Protein AF-A0AAV9MZF4-F1 (afdb_monomer)

Solvent-accessible surface area (backbone atoms only — not comparable to full-atom values): 16719 Å² total; per-residue (Å²): 140,79,83,86,83,88,82,82,84,77,83,79,81,76,84,82,75,84,77,88,74,86,85,84,84,80,88,78,81,81,82,81,79,79,83,78,85,76,83,92,76,87,86,87,85,80,90,80,79,93,76,90,81,84,82,78,81,77,83,81,85,81,80,86,78,93,74,85,93,76,86,84,90,79,87,85,68,86,77,65,54,59,63,53,49,54,52,52,52,51,52,50,52,50,50,52,50,52,52,50,49,52,53,51,51,53,52,48,54,52,51,53,52,50,51,50,52,54,51,55,54,49,54,52,52,54,49,52,54,50,51,55,51,48,56,50,52,52,52,51,51,53,50,51,53,51,51,50,52,53,50,51,54,53,50,54,52,52,51,55,52,49,53,50,51,53,53,52,50,54,52,49,52,52,53,51,53,54,49,54,51,51,49,52,52,52,52,54,50,51,53,52,51,52,53,52,50,53,53,50,52,53,50,50,52,53,50,52,53,51,50,53,52,50,53,51,54,58,70,72,39,92,84,70,54,74,64,63,57,50,55,55,46,56,53,49,54,51,53,50,52,54,52,55,51,55,56,57,63,65,66,68,74,78,81,77,80,82,78,82,86,82,132

pLDDT: mean 76.18, std 23.87, range [33.38, 98.75]

Sequence (263 aa):
MSQQPVNERKAQQQDITFMSEAADCSPHPVPQHTSSSLSVSDLVGRTSHQASMSMIATSEVVTPAHSDPRAILLSPNRRVLTGSQEFFEHLLKWRLQQEHEMVSKSTREVIEHHRYIISTVRDQLDFVRRRDKYSRLEAEHSKLQAEHGNLQAKYTRLQEEQDKIQVDHRTLDFKYTALDEAIKQTLCQRQKENKEHAGILAKYENLTAAHQRLLLYVRDKPGFSHEVMNAMKDDNDAVGAELAEKNNETGQESGNSGAPAES

Organism: NCBI:txid1690606

Mean predicted aligned error: 17.69 Å

Radius of gyration: 66.62 Å; Cα contacts (8 Å, |Δi|>4): 3; chains: 1; bounding box: 136×57×185 Å

Structure (mmCIF, N/CA/C/O backbone):
data_AF-A0AAV9MZF4-F1
#
_entry.id   AF-A0AAV9MZF4-F1
#
loop_
_atom_site.group_PDB
_atom_site.id
_atom_site.type_symbol
_atom_site.label_atom_id
_atom_site.label_alt_id
_atom_site.label_comp_id
_atom_site.label_asym_id
_atom_site.label_entity_id
_atom_site.label_seq_id
_atom_site.pdbx_PDB_ins_code
_atom_site.Cartn_x
_atom_site.Cartn_y
_atom_site.Cartn_z
_atom_site.occupancy
_atom_site.B_iso_or_equiv
_atom_site.auth_seq_id
_atom_site.auth_comp_id
_atom_site.auth_asym_id
_atom_site.auth_atom_id
_atom_site.pdbx_PDB_model_num
ATOM 1 N N . MET A 1 1 ? 7.315 -29.185 48.314 1.00 40.59 1 MET A N 1
ATOM 2 C CA . MET A 1 1 ? 8.591 -28.435 48.212 1.00 40.59 1 MET A CA 1
ATOM 3 C C . MET A 1 1 ? 8.965 -28.425 46.736 1.00 40.59 1 MET A C 1
ATOM 5 O O . MET A 1 1 ? 8.974 -29.503 46.175 1.00 40.59 1 MET A O 1
ATOM 9 N N . SER A 1 2 ? 9.191 -27.342 45.999 1.00 43.53 2 SER A N 1
ATOM 10 C CA . SER A 1 2 ? 9.345 -25.908 46.269 1.00 43.53 2 SER A CA 1
ATOM 11 C C . SER A 1 2 ? 9.009 -25.193 44.941 1.00 43.53 2 SER A C 1
ATOM 13 O O . SER A 1 2 ? 9.457 -25.651 43.897 1.00 43.53 2 SER A O 1
ATOM 15 N N . GLN A 1 3 ? 7.976 -24.350 44.909 1.00 47.09 3 GLN A N 1
ATOM 16 C CA . GLN A 1 3 ? 8.035 -22.888 44.714 1.00 47.09 3 GLN A CA 1
ATOM 17 C C . GLN A 1 3 ? 8.641 -22.371 43.389 1.00 47.09 3 GLN A C 1
ATOM 19 O O . GLN A 1 3 ? 9.814 -22.570 43.088 1.00 47.09 3 GLN A O 1
ATOM 24 N N . GLN A 1 4 ? 7.795 -21.629 42.658 1.00 45.88 4 GLN A N 1
ATOM 25 C CA . GLN A 1 4 ? 8.140 -20.618 41.648 1.00 45.88 4 GLN A CA 1
ATOM 26 C C . GLN A 1 4 ? 9.078 -19.538 42.220 1.00 45.88 4 GLN A C 1
ATOM 28 O O . GLN A 1 4 ? 9.145 -19.363 43.438 1.00 45.88 4 GLN A O 1
ATOM 33 N N . PRO A 1 5 ? 9.622 -18.675 41.344 1.00 63.09 5 PRO A N 1
ATOM 34 C CA . PRO A 1 5 ? 9.424 -17.258 41.612 1.00 63.09 5 PRO A CA 1
ATOM 35 C C . PRO A 1 5 ? 8.848 -16.470 40.430 1.00 63.09 5 PRO A C 1
ATOM 37 O O . PRO A 1 5 ? 9.174 -16.654 39.259 1.00 63.09 5 PRO A O 1
ATOM 40 N N . VAL A 1 6 ? 7.964 -15.571 40.846 1.00 53.09 6 VAL A N 1
ATOM 41 C CA . VAL A 1 6 ? 7.380 -14.418 40.171 1.00 53.09 6 VAL A CA 1
ATOM 42 C C . VAL A 1 6 ? 8.488 -13.426 39.813 1.00 53.09 6 VAL A C 1
ATOM 44 O O . VAL A 1 6 ? 9.266 -13.068 40.688 1.00 53.09 6 VAL A O 1
ATOM 47 N N . ASN A 1 7 ? 8.523 -12.937 38.569 1.00 49.12 7 ASN A N 1
ATOM 48 C CA . ASN A 1 7 ? 9.306 -11.756 38.199 1.00 49.12 7 ASN A CA 1
ATOM 49 C C . ASN A 1 7 ? 8.401 -10.697 37.552 1.00 49.12 7 ASN A C 1
ATOM 51 O O . ASN A 1 7 ? 7.991 -10.790 36.397 1.00 49.12 7 ASN A O 1
ATOM 55 N N . GLU A 1 8 ? 8.053 -9.740 38.409 1.00 42.25 8 GLU A N 1
ATOM 56 C CA . GLU A 1 8 ? 7.864 -8.300 38.217 1.00 42.25 8 GLU A CA 1
ATOM 57 C C . GLU A 1 8 ? 7.763 -7.760 36.779 1.00 42.25 8 GLU A C 1
ATOM 59 O O . GLU A 1 8 ? 8.753 -7.506 36.092 1.00 42.25 8 GLU A O 1
ATOM 64 N N . ARG A 1 9 ? 6.531 -7.417 36.385 1.00 40.22 9 ARG A N 1
ATOM 65 C CA . ARG A 1 9 ? 6.271 -6.393 35.368 1.00 40.22 9 ARG A CA 1
ATOM 66 C C . ARG A 1 9 ? 6.505 -5.018 35.994 1.00 40.22 9 ARG A C 1
ATOM 68 O O . ARG A 1 9 ? 5.651 -4.516 36.720 1.00 40.22 9 ARG A O 1
ATOM 75 N N . LYS A 1 10 ? 7.650 -4.399 35.700 1.00 47.75 10 LYS A N 1
ATOM 76 C CA . LYS A 1 10 ? 7.838 -2.958 35.905 1.00 47.75 10 LYS A CA 1
ATOM 77 C C . LYS A 1 10 ? 6.986 -2.203 34.889 1.00 47.75 10 LYS A C 1
ATOM 79 O O . LYS A 1 10 ? 7.176 -2.338 33.684 1.00 47.75 10 LYS A O 1
ATOM 84 N N . ALA A 1 11 ? 6.046 -1.423 35.407 1.00 46.88 11 ALA A N 1
ATOM 85 C CA . ALA A 1 11 ? 5.306 -0.419 34.669 1.00 46.88 11 ALA A CA 1
ATOM 86 C C . ALA A 1 11 ? 6.282 0.636 34.120 1.00 46.88 11 ALA A C 1
ATOM 88 O O . ALA A 1 11 ? 6.892 1.382 34.883 1.00 46.88 11 ALA A O 1
ATOM 89 N N . GLN A 1 12 ? 6.437 0.686 32.798 1.00 47.00 12 GLN A N 1
ATOM 90 C CA . GLN A 1 12 ? 6.919 1.877 32.105 1.00 47.00 12 GLN A CA 1
ATOM 91 C C . GLN A 1 12 ? 5.698 2.721 31.763 1.00 47.00 12 GLN A C 1
ATOM 93 O O . GLN A 1 12 ? 4.999 2.494 30.780 1.00 47.00 12 GLN A O 1
ATOM 98 N N . GLN A 1 13 ? 5.432 3.670 32.649 1.00 45.19 13 GLN A N 1
ATOM 99 C CA . GLN A 1 13 ? 4.545 4.792 32.424 1.00 45.19 13 GLN A CA 1
ATOM 100 C C . GLN A 1 13 ? 5.297 5.748 31.491 1.00 45.19 13 GLN A C 1
ATOM 102 O O . GLN A 1 13 ? 6.232 6.422 31.914 1.00 45.19 13 GLN A O 1
ATOM 107 N N . GLN A 1 14 ? 4.985 5.701 30.195 1.00 48.84 14 GLN A N 1
ATOM 108 C CA . GLN A 1 14 ? 5.455 6.704 29.245 1.00 48.84 14 GLN A CA 1
ATOM 109 C C . GLN A 1 14 ? 4.491 7.886 29.305 1.00 48.84 14 GLN A C 1
ATOM 111 O O . GLN A 1 14 ? 3.320 7.765 28.946 1.00 48.84 14 GLN A O 1
ATOM 116 N N . ASP A 1 15 ? 5.010 9.003 29.810 1.00 38.66 15 ASP A N 1
ATOM 117 C CA . ASP A 1 15 ? 4.429 10.334 29.702 1.00 38.66 15 ASP A CA 1
ATOM 118 C C . ASP A 1 15 ? 4.101 10.638 28.236 1.00 38.66 15 ASP A C 1
ATOM 120 O O . ASP A 1 15 ? 4.985 10.838 27.401 1.00 38.66 15 ASP A O 1
ATOM 124 N N . ILE A 1 16 ? 2.807 10.682 27.925 1.00 46.19 16 ILE A N 1
ATOM 125 C CA . ILE A 1 16 ? 2.295 11.273 26.692 1.00 46.19 16 ILE A CA 1
ATOM 126 C C . ILE A 1 16 ? 2.231 12.780 26.940 1.00 46.19 16 ILE A C 1
ATOM 128 O O . ILE A 1 16 ? 1.200 13.341 27.309 1.00 46.19 16 ILE A O 1
ATOM 132 N N . THR A 1 17 ? 3.376 13.436 26.779 1.00 47.50 17 THR A N 1
ATOM 133 C CA . THR A 1 17 ? 3.456 14.893 26.718 1.00 47.50 17 THR A CA 1
ATOM 134 C C . THR A 1 17 ? 2.885 15.336 25.375 1.00 47.50 17 THR A C 1
ATOM 136 O O . THR A 1 17 ? 3.507 15.160 24.328 1.00 47.50 17 THR A O 1
ATOM 139 N N . PHE A 1 18 ? 1.678 15.899 25.410 1.00 42.12 18 PHE A N 1
ATOM 140 C CA . PHE A 1 18 ? 1.073 16.646 24.310 1.00 42.12 18 PHE A CA 1
ATOM 141 C C . PHE A 1 18 ? 1.992 17.820 23.926 1.00 42.12 18 PHE A C 1
ATOM 143 O O . PHE A 1 18 ? 2.001 18.859 24.583 1.00 42.12 18 PHE A O 1
ATOM 150 N N . MET A 1 19 ? 2.775 17.656 22.860 1.00 37.22 19 MET A N 1
ATOM 151 C CA . MET A 1 19 ? 3.374 18.773 22.133 1.00 37.22 19 MET A CA 1
ATOM 152 C C . MET A 1 19 ? 2.385 19.188 21.045 1.00 37.22 19 MET A C 1
ATOM 154 O O . MET A 1 19 ? 2.268 18.552 20.001 1.00 37.22 19 MET A O 1
ATOM 158 N N . SER A 1 20 ? 1.631 20.242 21.338 1.00 45.62 20 SER A N 1
ATOM 159 C CA . SER A 1 20 ? 0.835 20.982 20.365 1.00 45.62 20 SER A CA 1
ATOM 160 C C . SER A 1 20 ? 1.788 21.768 19.466 1.00 45.62 20 SER A C 1
ATOM 162 O O . SER A 1 20 ? 2.168 22.891 19.795 1.00 45.62 20 SER A O 1
ATOM 164 N N . GLU A 1 21 ? 2.217 21.167 18.360 1.00 38.44 21 GLU A N 1
ATOM 165 C CA . GLU A 1 21 ? 3.016 21.848 17.346 1.00 38.44 21 GLU A CA 1
ATOM 166 C C . GLU A 1 21 ? 2.080 22.434 16.286 1.00 38.44 21 GLU A C 1
ATOM 168 O O . GLU A 1 21 ? 1.320 21.732 15.617 1.00 38.44 21 GLU A O 1
ATOM 173 N N . ALA A 1 22 ? 2.076 23.764 16.226 1.00 39.06 22 ALA A N 1
ATOM 174 C CA . ALA A 1 22 ? 1.283 24.560 15.311 1.00 39.06 22 ALA A CA 1
ATOM 175 C C . ALA A 1 22 ? 1.741 24.312 13.866 1.00 39.06 22 ALA A C 1
ATOM 177 O O . ALA A 1 22 ? 2.863 24.648 13.490 1.00 39.06 22 ALA A O 1
ATOM 178 N N . ALA A 1 23 ? 0.849 23.741 13.062 1.00 42.00 23 ALA A N 1
ATOM 179 C CA . ALA A 1 23 ? 0.959 23.726 11.614 1.00 42.00 23 ALA A CA 1
ATOM 180 C C . ALA A 1 23 ? 0.336 25.007 11.040 1.00 42.00 23 ALA A C 1
ATOM 182 O O . ALA A 1 23 ? -0.788 25.337 11.407 1.00 42.00 23 ALA A O 1
ATOM 183 N N . ASP A 1 24 ? 1.097 25.684 10.175 1.00 33.38 24 ASP A N 1
ATOM 184 C CA . ASP A 1 24 ? 0.723 26.615 9.088 1.00 33.38 24 ASP A CA 1
ATOM 185 C C . ASP A 1 24 ? 1.707 27.797 9.056 1.00 33.38 24 ASP A C 1
ATOM 187 O O . ASP A 1 24 ? 2.028 28.385 10.079 1.00 33.38 24 ASP A O 1
ATOM 191 N N . CYS A 1 25 ? 2.250 28.263 7.935 1.00 35.72 25 CYS A N 1
ATOM 192 C CA . CYS A 1 25 ? 1.963 28.021 6.530 1.00 35.72 25 CYS A CA 1
ATOM 193 C C . CYS A 1 25 ? 3.186 28.550 5.750 1.00 35.72 25 CYS A C 1
ATOM 195 O O . CYS A 1 25 ? 3.599 29.696 5.942 1.00 35.72 25 CYS A O 1
ATOM 197 N N . SER A 1 26 ? 3.787 27.759 4.862 1.00 38.31 26 SER A N 1
ATOM 198 C CA . SER A 1 26 ? 4.698 28.284 3.834 1.00 38.31 26 SER A CA 1
ATOM 199 C C . SER A 1 26 ? 4.538 27.481 2.546 1.00 38.31 26 SER A C 1
ATOM 201 O O . SER A 1 26 ? 4.640 26.254 2.583 1.00 38.31 26 SER A O 1
ATOM 203 N N . PRO A 1 27 ? 4.257 28.140 1.409 1.00 48.59 27 PRO A N 1
ATOM 204 C CA . PRO A 1 27 ? 3.986 27.451 0.160 1.00 48.59 27 PRO A CA 1
ATOM 205 C C . PRO A 1 27 ? 5.300 27.022 -0.496 1.00 48.59 27 PRO A C 1
ATOM 207 O O . PRO A 1 27 ? 6.139 27.854 -0.843 1.00 48.59 27 PRO A O 1
ATOM 210 N N . HIS A 1 28 ? 5.472 25.717 -0.704 1.00 43.38 28 HIS A N 1
ATOM 211 C CA . HIS A 1 28 ? 6.501 25.216 -1.610 1.00 43.38 28 HIS A CA 1
ATOM 212 C C . HIS A 1 28 ? 6.090 25.455 -3.075 1.00 43.38 28 HIS A C 1
ATOM 214 O O . HIS A 1 28 ? 4.915 25.307 -3.421 1.00 43.38 28 HIS A O 1
ATOM 220 N N . PRO A 1 29 ? 7.040 25.831 -3.948 1.00 48.41 29 PRO A N 1
ATOM 221 C CA . PRO A 1 29 ? 6.752 26.187 -5.326 1.00 48.41 29 PRO A CA 1
ATOM 222 C C . PRO A 1 29 ? 6.462 24.949 -6.181 1.00 48.41 29 PRO A C 1
ATOM 224 O O . PRO A 1 29 ? 7.181 23.951 -6.151 1.00 48.41 29 PRO A O 1
ATOM 227 N N . VAL A 1 30 ? 5.405 25.068 -6.980 1.00 49.66 30 VAL A N 1
ATOM 228 C CA . VAL A 1 30 ? 5.003 24.144 -8.044 1.00 49.66 30 VAL A CA 1
ATOM 229 C C . VAL A 1 30 ? 6.117 24.050 -9.097 1.00 49.66 30 VAL A C 1
ATOM 231 O O . VAL A 1 30 ? 6.505 25.087 -9.644 1.00 49.66 30 VAL A O 1
ATOM 234 N N . PRO A 1 31 ? 6.619 22.853 -9.451 1.00 45.16 31 PRO A N 1
ATOM 235 C CA . PRO A 1 31 ? 7.484 22.709 -10.610 1.00 45.16 31 PRO A CA 1
ATOM 236 C C . PRO A 1 31 ? 6.640 22.845 -11.883 1.00 45.16 31 PRO A C 1
ATOM 238 O O . PRO A 1 31 ? 5.783 22.016 -12.190 1.00 45.16 31 PRO A O 1
ATOM 241 N N . GLN A 1 32 ? 6.872 23.927 -12.626 1.00 38.59 32 GLN A N 1
ATOM 242 C CA . GLN A 1 32 ? 6.336 24.107 -13.969 1.00 38.59 32 GLN A CA 1
ATOM 243 C C . GLN A 1 32 ? 6.992 23.089 -14.909 1.00 38.59 32 GLN A C 1
ATOM 245 O O . GLN A 1 32 ? 8.155 23.225 -15.283 1.00 38.59 32 GLN A O 1
ATOM 250 N N . HIS A 1 33 ? 6.234 22.068 -15.304 1.00 39.56 33 HIS A N 1
ATOM 251 C CA . HIS A 1 33 ? 6.576 21.230 -16.444 1.00 39.56 33 HIS A CA 1
ATOM 252 C C . HIS A 1 33 ? 6.346 22.033 -17.726 1.00 39.56 33 HIS A C 1
ATOM 254 O O . HIS A 1 33 ? 5.211 22.227 -18.160 1.00 39.56 33 HIS A O 1
ATOM 260 N N . THR A 1 34 ? 7.425 22.510 -18.340 1.00 43.19 34 THR A N 1
ATOM 261 C CA . THR A 1 34 ? 7.396 23.022 -19.708 1.00 43.19 34 THR A CA 1
ATOM 262 C C . THR A 1 34 ? 7.284 21.843 -20.670 1.00 43.19 34 THR A C 1
ATOM 264 O O . THR A 1 34 ? 8.223 21.086 -20.913 1.00 43.19 34 THR A O 1
ATOM 267 N N . SER A 1 35 ? 6.079 21.659 -21.198 1.00 44.09 35 SER A N 1
ATOM 268 C CA . SER A 1 35 ? 5.777 20.746 -22.292 1.00 44.09 35 SER A CA 1
ATOM 269 C C . SER A 1 35 ? 6.396 21.278 -23.587 1.00 44.09 35 SER A C 1
ATOM 271 O O . SER A 1 35 ? 5.775 22.046 -24.315 1.00 44.09 35 SER A O 1
ATOM 273 N N . SER A 1 36 ? 7.627 20.870 -23.886 1.00 39.91 36 SER A N 1
ATOM 274 C CA . SER A 1 36 ? 8.219 21.061 -25.213 1.00 39.91 36 SER A CA 1
ATOM 275 C C . SER A 1 36 ? 7.859 19.866 -26.090 1.00 39.91 36 SER A C 1
ATOM 277 O O . SER A 1 36 ? 8.573 18.866 -26.139 1.00 39.91 36 SER A O 1
ATOM 279 N N . SER A 1 37 ? 6.721 19.969 -26.774 1.00 44.53 37 SER A N 1
ATOM 280 C CA . SER A 1 37 ? 6.369 19.108 -27.899 1.00 44.53 37 SER A CA 1
ATOM 281 C C . SER A 1 37 ? 7.301 19.411 -29.076 1.00 44.53 37 SER A C 1
ATOM 283 O O . SER A 1 37 ? 7.142 20.42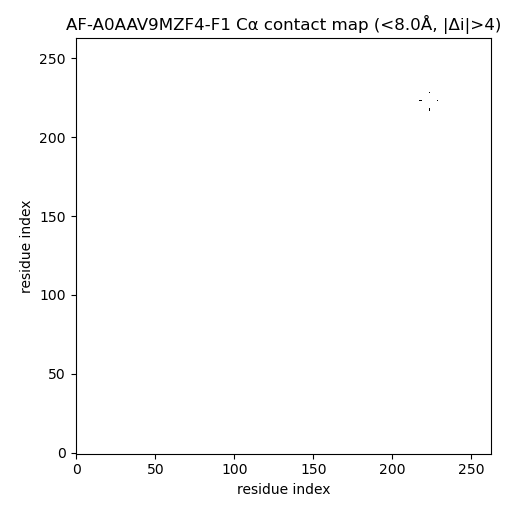8 -29.750 1.00 44.53 37 SER A O 1
ATOM 285 N N . LEU A 1 38 ? 8.270 18.538 -29.340 1.00 41.03 38 LEU A N 1
ATOM 286 C CA . LEU A 1 38 ? 8.987 18.511 -30.614 1.00 41.03 38 LEU A CA 1
ATOM 287 C C . LEU A 1 38 ? 8.486 17.309 -31.410 1.00 41.03 38 LEU A C 1
ATOM 289 O O . LEU A 1 38 ? 8.848 16.162 -31.158 1.00 41.03 38 LEU A O 1
ATOM 293 N N . SER A 1 39 ? 7.600 17.605 -32.356 1.00 42.28 39 SER A N 1
ATOM 294 C CA . SER A 1 39 ? 7.125 16.694 -33.387 1.00 42.28 39 SER A CA 1
ATOM 295 C C . SER A 1 39 ? 8.294 16.264 -34.275 1.00 42.28 39 SER A C 1
ATOM 297 O O . SER A 1 39 ? 8.763 17.026 -35.119 1.00 42.28 39 SER A O 1
ATOM 299 N N . VAL A 1 40 ? 8.756 15.025 -34.107 1.00 47.00 40 VAL A N 1
ATOM 300 C CA . VAL A 1 40 ? 9.627 14.348 -35.076 1.00 47.00 40 VAL A CA 1
ATOM 301 C C . VAL A 1 40 ? 8.725 13.738 -36.143 1.00 47.00 40 VAL A C 1
ATOM 303 O O . VAL A 1 40 ? 8.360 12.567 -36.113 1.00 47.00 40 VAL A O 1
ATOM 306 N N . SER A 1 41 ? 8.274 14.576 -37.061 1.00 47.00 41 SER A N 1
ATOM 307 C CA . SER A 1 41 ? 7.571 14.175 -38.274 1.00 47.00 41 SER A CA 1
ATOM 308 C C . SER A 1 41 ? 7.923 15.221 -39.308 1.00 47.00 41 SER A C 1
ATOM 310 O O . SER A 1 41 ? 7.275 16.252 -39.332 1.00 47.00 41 SER A O 1
ATOM 312 N N . ASP A 1 42 ? 9.047 15.009 -39.999 1.00 43.88 42 ASP A N 1
ATOM 313 C CA . ASP A 1 42 ? 9.373 15.556 -41.326 1.00 43.88 42 ASP A CA 1
ATOM 314 C C . ASP A 1 42 ? 10.858 15.313 -41.628 1.00 43.88 42 ASP A C 1
ATOM 316 O O . ASP A 1 42 ? 11.691 16.190 -41.433 1.00 43.88 42 ASP A O 1
ATOM 320 N N . LEU A 1 43 ? 11.209 14.103 -42.088 1.00 44.75 43 LEU A N 1
ATOM 321 C CA . LEU A 1 43 ? 12.280 13.927 -43.086 1.00 44.75 43 LEU A CA 1
ATOM 322 C C . LEU A 1 43 ? 12.265 12.516 -43.699 1.00 44.75 43 LEU A C 1
ATOM 324 O O . LEU A 1 43 ? 13.255 11.789 -43.708 1.00 44.75 43 LEU A O 1
ATOM 328 N N . VAL A 1 44 ? 11.111 12.118 -44.233 1.00 47.84 44 VAL A N 1
ATOM 329 C CA . VAL A 1 44 ? 11.030 11.037 -45.221 1.00 47.84 44 VAL A CA 1
ATOM 330 C C . VAL A 1 44 ? 10.701 11.691 -46.551 1.00 47.84 44 VAL A C 1
ATOM 332 O O . VAL A 1 44 ? 9.604 12.205 -46.737 1.00 47.84 44 VAL A O 1
ATOM 335 N N . GLY A 1 45 ? 11.656 11.682 -47.476 1.00 41.16 45 GLY A N 1
ATOM 336 C CA . GLY A 1 45 ? 11.390 12.090 -48.849 1.00 41.16 45 GLY A CA 1
ATOM 337 C C . GLY A 1 45 ? 12.613 12.609 -49.583 1.00 41.16 45 GLY A C 1
ATOM 338 O O . GLY A 1 45 ? 12.805 13.816 -49.667 1.00 41.16 45 GLY A O 1
ATOM 339 N N . ARG A 1 46 ? 13.398 11.694 -50.164 1.00 40.25 46 ARG A N 1
ATOM 340 C CA . ARG A 1 46 ? 13.855 11.787 -51.564 1.00 40.25 46 ARG A CA 1
ATOM 341 C C . ARG A 1 46 ? 14.677 10.561 -51.953 1.00 40.25 46 ARG A C 1
ATOM 343 O O . ARG A 1 46 ? 15.895 10.512 -51.843 1.00 40.25 46 ARG A O 1
ATOM 350 N N . THR A 1 47 ? 13.955 9.573 -52.461 1.00 48.53 47 THR A N 1
ATOM 351 C CA . THR A 1 47 ? 14.389 8.746 -53.585 1.00 48.53 47 THR A CA 1
ATOM 352 C C . THR A 1 47 ? 14.679 9.644 -54.789 1.00 48.53 47 THR A C 1
ATOM 354 O O . THR A 1 47 ? 13.794 10.415 -55.156 1.00 48.53 47 THR A O 1
ATOM 357 N N . SER A 1 48 ? 15.853 9.540 -55.422 1.00 41.97 48 SER A N 1
ATOM 358 C CA . SER A 1 48 ? 15.964 9.729 -56.877 1.00 41.97 48 SER A CA 1
ATOM 359 C C . SER A 1 48 ? 17.356 9.425 -57.435 1.00 41.97 48 SER A C 1
ATOM 361 O O . SER A 1 48 ? 18.340 9.981 -56.963 1.00 41.97 48 SER A O 1
ATOM 363 N N . HIS A 1 49 ? 17.349 8.639 -58.519 1.00 41.28 49 HIS A N 1
ATOM 364 C CA . HIS A 1 49 ? 18.361 8.495 -59.582 1.00 41.28 49 HIS A CA 1
ATOM 365 C C . HIS A 1 49 ? 19.663 7.787 -59.162 1.00 41.28 49 HIS A C 1
ATOM 367 O O . HIS A 1 49 ? 20.484 8.332 -58.443 1.00 41.28 49 HIS A O 1
ATOM 373 N N . GLN A 1 50 ? 19.916 6.521 -59.507 1.00 48.31 50 GLN A N 1
ATOM 374 C CA . GLN A 1 50 ? 19.896 5.892 -60.839 1.00 48.31 50 GLN A CA 1
ATOM 375 C C . GLN A 1 50 ? 20.633 6.725 -61.903 1.00 48.31 50 GLN A C 1
ATOM 377 O O . GLN A 1 50 ? 20.023 7.430 -62.696 1.00 48.31 50 GLN A O 1
ATOM 382 N N . ALA A 1 51 ? 21.959 6.595 -61.909 1.00 38.97 51 ALA A N 1
ATOM 383 C CA . ALA A 1 51 ? 22.848 6.776 -63.057 1.00 38.97 51 ALA A CA 1
ATOM 384 C C . ALA A 1 51 ? 23.988 5.758 -62.831 1.00 38.97 51 ALA A C 1
ATOM 386 O O . ALA A 1 51 ? 24.773 5.916 -61.907 1.00 38.97 51 ALA A O 1
ATOM 387 N N . SER A 1 52 ? 24.004 4.562 -63.423 1.00 49.69 52 SER A N 1
ATOM 388 C CA . SER A 1 52 ? 24.140 4.256 -64.853 1.00 49.69 52 SER A CA 1
ATOM 389 C C . SER A 1 52 ? 25.193 5.120 -65.546 1.00 49.69 52 SER A C 1
ATOM 391 O O . SER A 1 52 ? 24.851 5.986 -66.338 1.00 49.69 52 SER A O 1
ATOM 393 N N . MET A 1 53 ? 26.473 4.840 -65.295 1.00 37.66 53 MET A N 1
ATOM 394 C CA . MET A 1 53 ? 27.517 4.986 -66.318 1.00 37.66 53 MET A CA 1
ATOM 395 C C . MET A 1 53 ? 28.454 3.778 -66.267 1.00 37.66 53 MET A C 1
ATOM 397 O O . MET A 1 53 ? 29.518 3.779 -65.659 1.00 37.66 53 MET A O 1
ATOM 401 N N . SER A 1 54 ? 27.992 2.718 -66.923 1.00 42.94 54 SER A N 1
ATOM 402 C CA . SER A 1 54 ? 28.832 1.670 -67.483 1.00 42.94 54 SER A CA 1
ATOM 403 C C . SER A 1 54 ? 29.558 2.268 -68.692 1.00 42.94 54 SER A C 1
ATOM 405 O O . SER A 1 54 ? 28.940 2.532 -69.718 1.00 42.94 54 SER A O 1
ATOM 407 N N . MET A 1 55 ? 30.856 2.532 -68.558 1.00 37.97 55 MET A N 1
ATOM 408 C CA . MET A 1 55 ? 31.745 2.777 -69.696 1.00 37.97 55 MET A CA 1
ATOM 409 C C . MET A 1 55 ? 32.417 1.445 -70.040 1.00 37.97 55 MET A C 1
ATOM 411 O O . MET A 1 55 ? 33.540 1.169 -69.625 1.00 37.97 55 MET A O 1
ATOM 415 N N . ILE A 1 56 ? 31.695 0.584 -70.759 1.00 42.41 56 ILE A N 1
ATOM 416 C CA . ILE A 1 56 ? 32.311 -0.503 -71.523 1.00 42.41 56 ILE A CA 1
ATOM 417 C C . ILE A 1 56 ? 32.898 0.160 -72.768 1.00 42.41 56 ILE A C 1
ATOM 419 O O . ILE A 1 56 ? 32.172 0.496 -73.700 1.00 42.41 56 ILE A O 1
ATOM 423 N N . ALA A 1 57 ? 34.210 0.388 -72.766 1.00 39.84 57 ALA A N 1
ATOM 424 C CA . ALA A 1 57 ? 34.941 0.732 -73.976 1.00 39.84 57 ALA A CA 1
ATOM 425 C C . ALA A 1 57 ? 34.963 -0.508 -74.880 1.00 39.84 57 ALA A C 1
ATOM 427 O O . ALA A 1 57 ? 35.727 -1.451 -74.669 1.00 39.84 57 ALA A O 1
ATOM 428 N N . THR A 1 58 ? 34.059 -0.535 -75.855 1.00 40.16 58 THR A N 1
ATOM 429 C CA . THR A 1 58 ? 34.050 -1.511 -76.940 1.00 40.16 58 THR A CA 1
ATOM 430 C C . THR A 1 58 ? 35.308 -1.344 -77.781 1.00 40.16 58 THR A C 1
ATOM 432 O O . THR A 1 58 ? 35.603 -0.258 -78.274 1.00 40.16 58 THR A O 1
ATOM 435 N N . SER A 1 59 ? 36.042 -2.446 -77.929 1.00 44.91 59 SER A N 1
ATOM 436 C CA . SER A 1 59 ? 37.126 -2.607 -78.892 1.00 44.91 59 SER A CA 1
ATOM 437 C C . SER A 1 59 ? 36.642 -2.313 -80.311 1.00 44.91 59 SER A C 1
ATOM 439 O O . SER A 1 59 ? 35.778 -3.025 -80.820 1.00 44.91 59 SER A O 1
ATOM 441 N N . GLU A 1 60 ? 37.261 -1.343 -80.977 1.00 36.97 60 GLU A N 1
ATOM 442 C CA . GLU A 1 60 ? 37.332 -1.321 -82.436 1.00 36.97 60 GLU A CA 1
ATOM 443 C C . GLU A 1 60 ? 38.616 -2.032 -82.866 1.00 36.97 60 GLU A C 1
ATOM 445 O O . GLU A 1 60 ? 39.731 -1.526 -82.746 1.00 36.97 60 GLU A O 1
ATOM 450 N N . VAL A 1 61 ? 38.433 -3.263 -83.343 1.00 45.84 61 VAL A N 1
ATOM 451 C CA . VAL A 1 61 ? 39.435 -4.022 -84.085 1.00 45.84 61 VAL A CA 1
ATOM 452 C C . VAL A 1 61 ? 39.539 -3.396 -85.473 1.00 45.84 61 VAL A C 1
ATOM 454 O O . VAL A 1 61 ? 38.748 -3.693 -86.365 1.00 45.84 61 VAL A O 1
ATOM 457 N N . VAL A 1 62 ? 40.529 -2.527 -85.662 1.00 48.81 62 VAL A N 1
ATOM 458 C CA . VAL A 1 62 ? 40.980 -2.110 -86.991 1.00 48.81 62 VAL A CA 1
ATOM 459 C C . VAL A 1 62 ? 41.999 -3.140 -87.475 1.00 48.81 62 VAL A C 1
ATOM 461 O O . VAL A 1 62 ? 43.145 -3.165 -87.036 1.00 48.81 62 VAL A O 1
ATOM 464 N N . THR A 1 63 ? 41.571 -4.006 -88.392 1.00 52.41 63 THR A N 1
ATOM 465 C CA . THR A 1 63 ? 42.476 -4.587 -89.395 1.00 52.41 63 THR A CA 1
ATOM 466 C C . THR A 1 63 ? 42.411 -3.676 -90.620 1.00 52.41 63 THR A C 1
ATOM 468 O O . THR A 1 63 ? 41.323 -3.213 -90.969 1.00 52.41 63 THR A O 1
ATOM 471 N N . PRO A 1 64 ? 43.550 -3.351 -91.256 1.00 48.31 64 PRO A N 1
ATOM 472 C CA . PRO A 1 64 ? 43.808 -4.053 -92.510 1.00 48.31 64 PRO A CA 1
ATOM 473 C C . PRO A 1 64 ? 45.295 -4.250 -92.858 1.00 48.31 64 PRO A C 1
ATOM 475 O O . PRO A 1 64 ? 46.200 -3.643 -92.296 1.00 48.31 64 PRO A O 1
ATOM 478 N N . ALA A 1 65 ? 45.460 -5.046 -93.914 1.00 37.28 65 ALA A N 1
ATOM 479 C CA . ALA A 1 65 ? 46.596 -5.110 -94.828 1.00 37.28 65 ALA A CA 1
ATOM 480 C C . ALA A 1 65 ? 47.795 -5.969 -94.399 1.00 37.28 65 ALA A C 1
ATOM 482 O O . ALA A 1 65 ? 48.832 -5.521 -93.925 1.00 37.28 65 ALA A O 1
ATOM 483 N N . HIS A 1 66 ? 47.617 -7.248 -94.717 1.00 52.56 66 HIS A N 1
ATOM 484 C CA . HIS A 1 66 ? 48.628 -8.166 -95.219 1.00 52.56 66 HIS A CA 1
ATOM 485 C C . HIS A 1 66 ? 49.646 -7.452 -96.137 1.00 52.56 66 HIS A C 1
ATOM 487 O O . HIS A 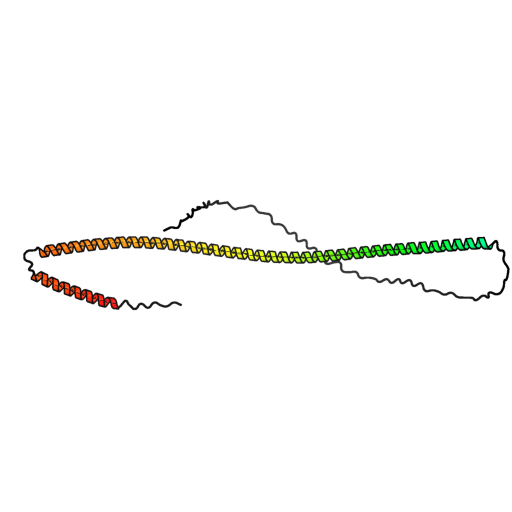1 66 ? 49.310 -7.049 -97.252 1.00 52.56 66 HIS A O 1
ATOM 493 N N . SER A 1 67 ? 50.889 -7.323 -95.680 1.00 45.78 67 SER A N 1
ATOM 494 C CA . SER A 1 67 ? 52.050 -7.112 -96.541 1.00 45.78 67 SER A CA 1
ATOM 495 C C . SER A 1 67 ? 53.122 -8.155 -96.218 1.00 45.78 67 SER A C 1
ATOM 497 O O . SER A 1 67 ? 53.456 -8.447 -95.072 1.00 45.78 67 SER A O 1
ATOM 499 N N . ASP A 1 68 ? 53.546 -8.776 -97.306 1.00 50.22 68 ASP A N 1
ATOM 500 C CA . ASP A 1 68 ? 54.399 -9.942 -97.490 1.00 50.22 68 ASP A CA 1
ATOM 501 C C . ASP A 1 68 ? 55.809 -9.776 -96.875 1.00 50.22 68 ASP A C 1
ATOM 503 O O . ASP A 1 68 ? 56.509 -8.823 -97.229 1.00 50.22 68 ASP A O 1
ATOM 507 N N . PRO A 1 69 ? 56.285 -10.676 -95.987 1.00 49.78 69 PRO A N 1
ATOM 508 C CA . PRO A 1 69 ? 57.655 -10.653 -95.507 1.00 49.78 69 PRO A CA 1
ATOM 509 C C . PRO A 1 69 ? 58.488 -11.657 -96.309 1.00 49.78 69 PRO A C 1
ATOM 511 O O . PRO A 1 69 ? 58.795 -12.760 -95.847 1.00 49.78 69 PRO A O 1
ATOM 514 N N . ARG A 1 70 ? 58.911 -11.271 -97.514 1.00 50.09 70 ARG A N 1
ATOM 515 C CA . ARG A 1 70 ? 60.011 -11.955 -98.197 1.00 50.09 70 ARG A CA 1
ATOM 516 C C . ARG A 1 70 ? 61.143 -10.994 -98.523 1.00 50.09 70 ARG A C 1
ATOM 518 O O . ARG A 1 70 ? 60.971 -10.020 -99.238 1.00 50.09 70 ARG A O 1
ATOM 525 N N . ALA A 1 71 ? 62.313 -11.411 -98.042 1.00 48.47 71 ALA A N 1
ATOM 526 C CA . ALA A 1 71 ? 63.653 -10.945 -98.368 1.00 48.47 71 ALA A CA 1
ATOM 527 C C . ALA A 1 71 ? 64.050 -9.575 -97.796 1.00 48.47 71 ALA A C 1
ATOM 529 O O . ALA A 1 71 ? 63.694 -8.536 -98.325 1.00 48.47 71 ALA A O 1
ATOM 530 N N . ILE A 1 72 ? 64.905 -9.598 -96.769 1.00 46.03 72 ILE A N 1
ATOM 531 C CA . ILE A 1 72 ? 66.318 -9.216 -96.910 1.00 46.03 72 ILE A CA 1
ATOM 532 C C . ILE A 1 72 ? 67.109 -10.002 -95.855 1.00 46.03 72 ILE A C 1
ATOM 534 O O . ILE A 1 72 ? 66.992 -9.798 -94.649 1.00 46.03 72 ILE A O 1
ATOM 538 N N . LEU A 1 73 ? 67.898 -10.950 -96.353 1.00 48.94 73 LEU A N 1
ATOM 539 C CA . LEU A 1 73 ? 69.029 -11.552 -95.664 1.00 48.94 73 LEU A CA 1
ATOM 540 C C . LEU A 1 73 ? 70.159 -10.523 -95.638 1.00 48.94 73 LEU A C 1
ATOM 542 O O . LEU A 1 73 ? 70.719 -10.260 -96.695 1.00 48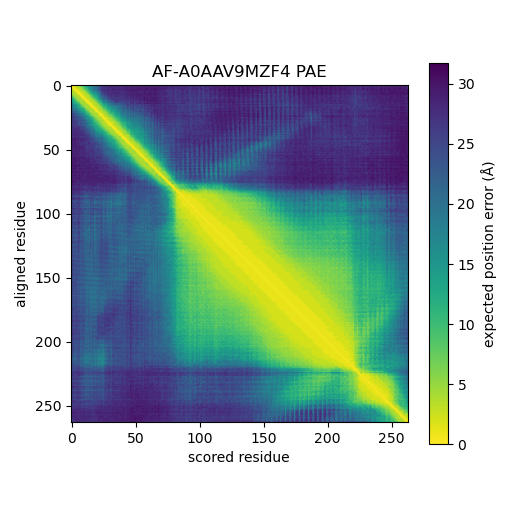.94 73 LEU A O 1
ATOM 546 N N . LEU A 1 74 ? 70.543 -10.004 -94.470 1.00 42.03 74 LEU A N 1
ATOM 547 C CA . LEU A 1 74 ? 71.902 -9.499 -94.257 1.00 42.03 74 LEU A CA 1
ATOM 548 C C . LEU A 1 74 ? 72.386 -9.801 -92.831 1.00 42.03 74 LEU A C 1
ATOM 550 O O . LEU A 1 74 ? 71.730 -9.529 -91.830 1.00 42.03 74 LEU A O 1
ATOM 554 N N . SER A 1 75 ? 73.556 -10.428 -92.812 1.00 45.03 75 SER A N 1
ATOM 555 C CA . SER A 1 75 ? 74.327 -10.984 -91.702 1.00 45.03 75 SER A CA 1
ATOM 556 C C . SER A 1 75 ? 74.996 -9.905 -90.809 1.00 45.03 75 SER A C 1
ATOM 558 O O . SER A 1 75 ? 74.933 -8.716 -91.119 1.00 45.03 75 SER A O 1
ATOM 560 N N . PRO A 1 76 ? 75.609 -10.288 -89.666 1.00 49.09 76 PRO A N 1
ATOM 561 C CA . PRO A 1 76 ? 75.519 -9.536 -88.414 1.00 49.09 76 PRO A CA 1
ATOM 562 C C . PRO A 1 76 ? 76.719 -8.625 -88.122 1.00 49.09 76 PRO A C 1
ATOM 564 O O . PRO A 1 76 ? 77.870 -9.058 -88.148 1.00 49.09 76 PRO A O 1
ATOM 567 N N . ASN A 1 77 ? 76.442 -7.392 -87.686 1.00 44.22 77 ASN A N 1
ATOM 568 C CA . ASN A 1 77 ? 77.438 -6.496 -87.095 1.00 44.22 77 ASN A CA 1
ATOM 569 C C . ASN A 1 77 ? 77.284 -6.499 -85.559 1.00 44.22 77 ASN A C 1
ATOM 571 O O . ASN A 1 77 ? 76.490 -5.766 -84.971 1.00 44.22 77 ASN A O 1
ATOM 575 N N . ARG A 1 78 ? 78.020 -7.398 -84.896 1.00 50.56 78 ARG A N 1
ATOM 576 C CA . ARG A 1 78 ? 77.823 -7.832 -83.495 1.00 50.56 78 ARG A CA 1
ATOM 577 C C . ARG A 1 78 ? 78.157 -6.791 -82.404 1.00 50.56 78 ARG A C 1
ATOM 579 O O . ARG A 1 78 ? 78.118 -7.143 -81.232 1.00 50.56 78 ARG A O 1
ATOM 586 N N . ARG A 1 79 ? 78.489 -5.537 -82.748 1.00 50.38 79 ARG A N 1
ATOM 587 C CA . ARG A 1 79 ? 78.833 -4.467 -81.777 1.00 50.38 79 ARG A CA 1
ATOM 588 C C . ARG A 1 79 ? 77.858 -3.283 -81.720 1.00 50.38 79 ARG A C 1
ATOM 590 O O . ARG A 1 79 ? 77.957 -2.491 -80.797 1.00 50.38 79 ARG A O 1
ATOM 597 N N . VAL A 1 80 ? 76.901 -3.175 -82.646 1.00 51.88 80 VAL A N 1
ATOM 598 C CA . VAL A 1 80 ? 75.833 -2.144 -82.596 1.00 51.88 80 VAL A CA 1
ATOM 599 C C . VAL A 1 80 ? 74.564 -2.681 -81.910 1.00 51.88 80 VAL A C 1
ATOM 601 O O . VAL A 1 80 ? 73.750 -1.922 -81.393 1.00 51.88 80 VAL A O 1
ATOM 604 N N . LEU A 1 81 ? 74.432 -4.008 -81.818 1.00 52.00 81 LEU A N 1
ATOM 605 C CA . LEU A 1 81 ? 73.295 -4.682 -81.186 1.00 52.00 81 LEU A CA 1
ATOM 606 C C . LEU A 1 81 ? 73.261 -4.531 -79.653 1.00 52.00 81 LEU A C 1
ATOM 608 O O . LEU A 1 81 ? 72.173 -4.501 -79.084 1.00 52.00 81 LEU A O 1
ATOM 612 N N . THR A 1 82 ? 74.409 -4.362 -78.986 1.00 54.75 82 THR A N 1
ATOM 613 C CA . THR A 1 82 ? 74.472 -4.248 -77.515 1.00 54.75 82 THR A CA 1
ATOM 614 C C . THR A 1 82 ? 73.854 -2.945 -77.002 1.00 54.75 82 THR A C 1
ATOM 616 O O . THR A 1 82 ? 73.067 -2.981 -76.064 1.00 54.75 82 THR A O 1
ATOM 619 N N . GLY A 1 83 ? 74.103 -1.811 -77.669 1.00 63.25 83 GLY A N 1
ATOM 620 C CA . GLY A 1 83 ? 73.490 -0.526 -77.300 1.00 63.25 83 GLY A CA 1
ATOM 621 C C . GLY A 1 83 ? 71.979 -0.479 -77.559 1.00 63.25 83 GLY A C 1
ATOM 622 O O . GLY A 1 83 ? 71.232 0.108 -76.781 1.00 63.25 83 GLY A O 1
ATOM 623 N N . SER A 1 84 ? 71.504 -1.155 -78.615 1.00 74.25 84 SER A N 1
ATOM 624 C CA . SER A 1 84 ? 70.062 -1.279 -78.865 1.00 74.25 84 SER A CA 1
ATOM 625 C C . SER A 1 84 ? 69.368 -2.143 -77.809 1.00 74.25 84 SER A C 1
ATOM 627 O O . SER A 1 84 ? 68.278 -1.802 -77.361 1.00 74.25 84 SER A O 1
ATOM 629 N N . GLN A 1 85 ? 70.022 -3.214 -77.350 1.00 80.62 85 GLN A N 1
ATOM 630 C CA . GLN A 1 85 ? 69.485 -4.104 -76.325 1.00 80.62 85 GLN A CA 1
ATOM 631 C C . GLN A 1 85 ? 69.351 -3.396 -74.971 1.00 80.62 85 GLN A C 1
ATOM 633 O O . GLN A 1 85 ? 68.303 -3.489 -74.342 1.00 80.62 85 GLN A O 1
ATOM 638 N N . GLU A 1 86 ? 70.362 -2.633 -74.548 1.00 84.06 86 GLU A N 1
ATOM 639 C CA . GLU A 1 86 ? 70.311 -1.856 -73.300 1.00 84.06 86 GLU A CA 1
ATOM 640 C C . GLU A 1 86 ? 69.214 -0.780 -73.319 1.00 84.06 86 GLU A C 1
ATOM 642 O O . GLU A 1 86 ? 68.547 -0.553 -72.308 1.00 84.06 86 GLU A O 1
ATOM 647 N N . PHE A 1 87 ? 68.970 -0.158 -74.476 1.00 85.75 87 PHE A N 1
ATOM 648 C CA . PHE A 1 87 ? 67.880 0.801 -74.649 1.00 85.75 87 PHE A CA 1
ATOM 649 C C . PHE A 1 87 ? 66.496 0.144 -74.535 1.00 85.75 87 PHE A C 1
ATOM 651 O O . PHE A 1 87 ? 65.631 0.658 -73.822 1.00 85.75 87 PHE A O 1
ATOM 658 N N . PHE A 1 88 ? 66.287 -1.009 -75.181 1.00 88.81 88 PHE A N 1
ATOM 659 C CA . PHE A 1 88 ? 65.035 -1.762 -75.051 1.00 88.81 88 PHE A CA 1
ATOM 660 C C . PHE A 1 88 ? 64.811 -2.258 -73.616 1.00 88.81 88 PHE A C 1
ATOM 662 O O . PHE A 1 88 ? 63.699 -2.144 -73.103 1.00 88.81 88 PHE A O 1
ATOM 669 N N . GLU A 1 89 ? 65.859 -2.725 -72.935 1.00 89.75 89 GLU A N 1
ATOM 670 C CA . GLU A 1 89 ? 65.808 -3.105 -71.517 1.00 89.75 89 GLU A CA 1
ATOM 671 C C . GLU A 1 89 ? 65.433 -1.922 -70.614 1.00 89.75 89 GLU A C 1
ATOM 673 O O . GLU A 1 89 ? 64.589 -2.049 -69.724 1.00 89.75 89 GLU A O 1
ATOM 678 N N . HIS A 1 90 ? 66.012 -0.742 -70.850 1.00 91.69 90 HIS A N 1
ATOM 679 C CA . HIS A 1 90 ? 65.666 0.465 -70.103 1.00 91.69 90 HIS A CA 1
ATOM 680 C C . HIS A 1 90 ? 64.210 0.894 -70.344 1.00 91.69 90 HIS A C 1
ATOM 682 O O . HIS A 1 90 ? 63.504 1.240 -69.396 1.00 91.69 90 HIS A O 1
ATOM 688 N N . LEU A 1 91 ? 63.731 0.832 -71.592 1.00 92.94 91 LEU A N 1
ATOM 689 C CA . LEU A 1 91 ? 62.335 1.125 -71.930 1.00 92.94 91 LEU A CA 1
ATOM 690 C C . LEU A 1 91 ? 61.356 0.146 -71.275 1.00 92.94 91 LEU A C 1
ATOM 692 O O . LEU A 1 91 ? 60.334 0.580 -70.744 1.00 92.94 91 LEU A O 1
ATOM 696 N N . LEU A 1 92 ? 61.665 -1.154 -71.275 1.00 94.88 92 LEU A N 1
ATOM 697 C CA . LEU A 1 92 ? 60.846 -2.168 -70.608 1.00 94.88 92 LEU A CA 1
ATOM 698 C C . LEU A 1 92 ? 60.784 -1.920 -69.100 1.00 94.88 92 LEU A C 1
ATOM 700 O O . LEU A 1 92 ? 59.693 -1.900 -68.533 1.00 94.88 92 LEU A O 1
ATOM 704 N N . LYS A 1 93 ? 61.925 -1.648 -68.455 1.00 95.88 93 LYS A N 1
ATOM 705 C CA . LYS A 1 93 ? 61.973 -1.301 -67.025 1.00 95.88 93 LYS A CA 1
ATOM 706 C C . LYS A 1 93 ? 61.171 -0.043 -66.711 1.00 95.88 93 LYS A C 1
ATOM 708 O O . LYS A 1 93 ? 60.416 -0.035 -65.744 1.00 95.88 93 LYS A O 1
ATOM 713 N N . TRP A 1 94 ? 61.302 1.003 -67.525 1.00 94.94 94 TRP A N 1
ATOM 714 C CA . TRP A 1 94 ? 60.551 2.243 -67.339 1.00 94.94 94 TRP A CA 1
ATOM 715 C C . TRP A 1 94 ? 59.042 2.028 -67.496 1.00 94.94 94 TRP A C 1
ATOM 717 O O . TRP A 1 94 ? 58.267 2.494 -66.664 1.00 94.94 94 TRP A O 1
ATOM 727 N N . ARG A 1 95 ? 58.616 1.270 -68.513 1.00 94.88 95 ARG A N 1
ATOM 728 C CA . ARG A 1 95 ? 57.201 0.942 -68.715 1.00 94.88 95 ARG A CA 1
ATOM 729 C C . ARG A 1 95 ? 56.639 0.109 -67.565 1.00 94.88 95 ARG A C 1
ATOM 731 O O . ARG A 1 95 ? 55.584 0.452 -67.046 1.00 94.88 95 ARG A O 1
ATOM 738 N N . LEU A 1 96 ? 57.358 -0.926 -67.129 1.00 95.56 96 LEU A N 1
ATOM 739 C CA . LEU A 1 96 ? 56.972 -1.733 -65.968 1.00 95.56 96 LEU A CA 1
ATOM 740 C C . LEU A 1 96 ? 56.873 -0.879 -64.699 1.00 95.56 96 LEU A C 1
ATOM 742 O O . LEU A 1 96 ? 55.949 -1.057 -63.912 1.00 95.56 96 LEU A O 1
ATOM 746 N N . GLN A 1 97 ? 57.779 0.086 -64.522 1.00 95.81 97 GLN A N 1
ATOM 747 C CA . GLN A 1 97 ? 57.727 1.026 -63.406 1.00 95.81 97 GLN A CA 1
ATOM 748 C C . GLN A 1 97 ? 56.478 1.917 -63.465 1.00 95.81 97 GLN A C 1
ATOM 750 O O . GLN A 1 97 ? 55.824 2.105 -62.442 1.00 95.81 97 GLN A O 1
ATOM 755 N N . GLN A 1 98 ? 56.126 2.442 -64.643 1.00 94.06 98 GLN A N 1
ATOM 756 C CA . GLN A 1 98 ? 54.912 3.244 -64.832 1.00 94.06 98 GLN A CA 1
ATOM 757 C C . GLN A 1 98 ? 53.643 2.426 -64.577 1.00 94.06 98 GLN A C 1
ATOM 759 O O . GLN A 1 98 ? 52.748 2.879 -63.865 1.00 94.06 98 GLN A O 1
ATOM 764 N N . GLU A 1 99 ? 53.574 1.204 -65.107 1.00 95.56 99 GLU A N 1
ATOM 765 C CA . GLU A 1 99 ? 52.445 0.297 -64.882 1.00 95.56 99 GLU A CA 1
ATOM 766 C C . GLU A 1 99 ? 52.316 -0.063 -63.394 1.00 95.56 99 GLU A C 1
ATOM 768 O O . GLU A 1 99 ? 51.225 0.030 -62.832 1.00 95.56 99 GLU A O 1
ATOM 773 N N . HIS A 1 100 ? 53.427 -0.367 -62.717 1.00 96.88 100 HIS A N 1
ATOM 774 C CA . HIS A 1 100 ? 53.436 -0.616 -61.276 1.00 96.88 100 HIS A CA 1
ATOM 775 C C . HIS A 1 100 ? 52.998 0.617 -60.471 1.00 96.88 100 HIS A C 1
ATOM 777 O O . HIS A 1 100 ? 52.251 0.489 -59.501 1.00 96.88 100 HIS A O 1
ATOM 783 N N . GLU A 1 101 ? 53.416 1.823 -60.863 1.00 96.75 101 GLU A N 1
ATOM 784 C CA . GLU A 1 101 ? 52.999 3.061 -60.201 1.00 96.75 101 GLU A CA 1
ATOM 785 C C . GLU A 1 101 ? 51.497 3.327 -60.383 1.00 96.75 101 GLU A C 1
A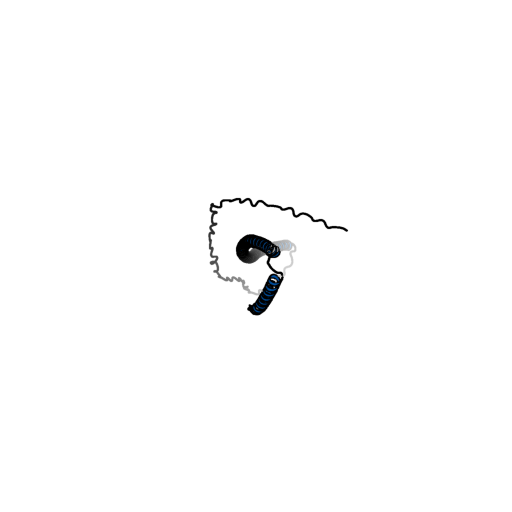TOM 787 O O . GLU A 1 101 ? 50.816 3.673 -59.414 1.00 96.75 101 GLU A O 1
ATOM 792 N N . MET A 1 102 ? 50.960 3.113 -61.586 1.00 96.06 102 MET A N 1
ATOM 793 C CA . MET A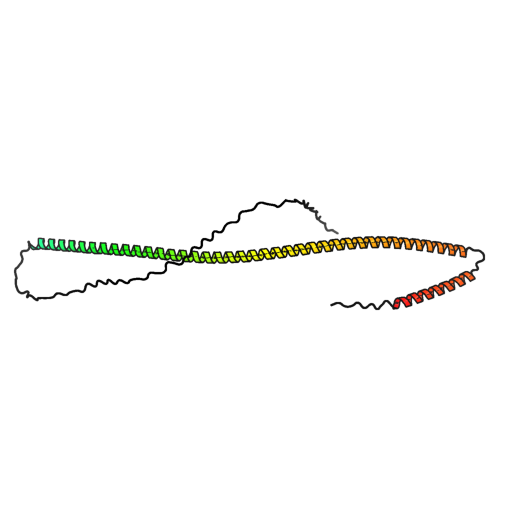 1 102 ? 49.525 3.245 -61.855 1.00 96.06 102 MET A CA 1
ATOM 794 C C . MET A 1 102 ? 48.702 2.230 -61.058 1.00 96.06 102 MET A C 1
ATOM 796 O O . MET A 1 102 ? 47.732 2.609 -60.399 1.00 96.06 102 MET A O 1
ATOM 800 N N . VAL A 1 103 ? 49.115 0.959 -61.049 1.00 97.19 103 VAL A N 1
ATOM 801 C CA . VAL A 1 103 ? 48.454 -0.093 -60.261 1.00 97.19 103 VAL A CA 1
ATOM 802 C C . VAL A 1 103 ? 48.543 0.215 -58.768 1.00 97.19 103 VAL A C 1
ATOM 804 O O . VAL A 1 103 ? 47.550 0.071 -58.060 1.00 97.19 103 VAL A O 1
ATOM 807 N N . SER A 1 104 ? 49.686 0.698 -58.275 1.00 97.38 104 SER A N 1
ATOM 808 C CA . SER A 1 104 ? 49.869 1.073 -56.867 1.00 97.38 104 SER A CA 1
ATOM 809 C C . SER A 1 104 ? 48.964 2.237 -56.449 1.00 97.38 104 SER A C 1
ATOM 811 O O . SER A 1 104 ? 48.338 2.178 -55.388 1.00 97.38 104 SER A O 1
ATOM 813 N N . LYS A 1 105 ? 48.826 3.268 -57.296 1.00 97.31 105 LYS A N 1
ATOM 814 C CA . LYS A 1 105 ? 47.904 4.394 -57.064 1.00 97.31 105 LYS A CA 1
ATOM 815 C C . LYS A 1 105 ? 46.454 3.927 -57.035 1.00 97.31 105 LYS A C 1
ATOM 817 O O . LYS A 1 105 ? 45.770 4.162 -56.043 1.00 97.31 105 LYS A O 1
ATOM 822 N N . SER A 1 106 ? 46.031 3.186 -58.058 1.00 96.88 106 SER A N 1
ATOM 823 C CA . SER A 1 106 ? 44.678 2.628 -58.133 1.00 96.88 106 SER A CA 1
ATOM 824 C C . SER A 1 106 ? 44.371 1.721 -56.935 1.00 96.88 106 SER A C 1
ATOM 826 O O . SER A 1 106 ? 43.338 1.866 -56.286 1.00 96.88 106 SER A O 1
ATOM 828 N N . THR A 1 107 ? 45.310 0.853 -56.549 1.00 97.00 107 THR A N 1
ATOM 829 C CA . THR A 1 107 ? 45.159 -0.015 -55.373 1.00 97.00 107 THR A CA 1
ATOM 830 C C . THR A 1 107 ? 45.020 0.802 -54.086 1.00 97.00 107 THR A C 1
ATOM 832 O O . THR A 1 107 ? 44.186 0.477 -53.244 1.00 97.00 107 THR A O 1
ATOM 835 N N . ARG A 1 108 ? 45.792 1.886 -53.922 1.00 97.50 108 ARG A N 1
ATOM 836 C CA . ARG A 1 108 ? 45.686 2.775 -52.755 1.00 97.50 108 ARG A CA 1
ATOM 837 C C . ARG A 1 108 ? 44.321 3.456 -52.687 1.00 97.50 108 ARG A C 1
ATOM 839 O O . ARG A 1 108 ? 43.718 3.468 -51.621 1.00 97.50 108 ARG A O 1
ATOM 846 N N . GLU A 1 109 ? 43.823 3.978 -53.803 1.00 97.31 109 GLU A N 1
ATOM 847 C CA . GLU A 1 109 ? 42.494 4.598 -53.878 1.00 97.31 109 GLU A CA 1
ATOM 848 C C . GLU A 1 109 ? 41.388 3.602 -53.515 1.00 97.31 109 GLU A C 1
ATOM 850 O O . GLU A 1 109 ? 40.513 3.910 -52.705 1.00 97.31 109 GLU A O 1
ATOM 855 N N . VAL A 1 110 ? 41.475 2.374 -54.031 1.00 97.38 110 VAL A N 1
ATOM 856 C CA . VAL A 1 110 ? 40.549 1.292 -53.679 1.00 97.38 110 VAL A CA 1
ATOM 857 C C . VAL A 1 110 ? 40.620 0.975 -52.183 1.00 97.38 110 VAL A C 1
ATOM 859 O O . VAL A 1 110 ? 39.574 0.813 -51.554 1.00 97.38 110 VAL A O 1
ATOM 862 N N . ILE A 1 111 ? 41.812 0.910 -51.582 1.00 97.88 111 ILE A N 1
ATOM 863 C CA . ILE A 1 111 ? 41.974 0.667 -50.138 1.00 97.88 111 ILE A CA 1
ATOM 864 C C . ILE A 1 111 ? 41.350 1.797 -49.310 1.00 97.88 111 ILE A C 1
ATOM 866 O O . ILE A 1 111 ? 40.648 1.513 -48.340 1.00 97.88 111 ILE A O 1
ATOM 870 N N . GLU A 1 112 ? 41.563 3.060 -49.681 1.00 98.12 112 GLU A N 1
ATOM 871 C CA . GLU A 1 112 ? 40.976 4.198 -48.964 1.00 98.12 112 GLU A CA 1
ATOM 872 C C . GLU A 1 112 ? 39.450 4.233 -49.099 1.00 98.12 112 GLU A C 1
ATOM 874 O O . GLU A 1 112 ? 38.749 4.453 -48.110 1.00 98.12 112 GLU A O 1
ATOM 879 N N . HIS A 1 113 ? 38.913 3.918 -50.279 1.00 98.00 113 HIS A N 1
ATOM 880 C CA . HIS A 1 113 ? 37.471 3.789 -50.477 1.00 98.00 113 HIS A CA 1
ATOM 881 C C . HIS A 1 113 ? 36.873 2.666 -49.613 1.00 98.00 113 HIS A C 1
ATOM 883 O O . HIS A 1 113 ? 35.860 2.867 -48.941 1.00 98.00 113 HIS A O 1
ATOM 889 N N . HIS A 1 114 ? 37.526 1.501 -49.546 1.00 98.44 114 HIS A N 1
ATOM 890 C CA . HIS A 1 114 ? 37.100 0.425 -48.647 1.00 98.44 114 HIS A CA 1
ATOM 891 C C . HIS A 1 114 ? 37.200 0.833 -47.174 1.00 98.44 114 HIS A C 1
ATOM 893 O O . HIS A 1 114 ? 36.290 0.536 -46.402 1.00 98.44 114 HIS A O 1
ATOM 899 N N . ARG A 1 115 ? 38.263 1.540 -46.770 1.00 98.31 115 ARG A N 1
ATOM 900 C CA . ARG A 1 115 ? 38.408 2.061 -45.402 1.00 98.31 115 ARG A CA 1
ATOM 901 C C . ARG A 1 115 ? 37.261 3.010 -45.055 1.00 98.31 115 ARG A C 1
ATOM 903 O O . ARG A 1 115 ? 36.696 2.890 -43.968 1.00 98.31 115 ARG A O 1
ATOM 910 N N . TYR A 1 116 ? 36.900 3.901 -45.975 1.00 98.38 116 TYR A N 1
ATOM 911 C CA . TYR A 1 116 ? 35.765 4.804 -45.821 1.00 98.38 116 TYR A CA 1
ATOM 912 C C . TYR A 1 116 ? 34.450 4.032 -45.650 1.00 98.38 116 TYR A C 1
ATOM 914 O O . TYR A 1 116 ? 33.770 4.227 -44.644 1.00 98.38 116 TYR A O 1
ATOM 922 N N . ILE A 1 117 ? 34.144 3.080 -46.543 1.00 98.31 117 ILE A N 1
ATOM 923 C CA . ILE A 1 117 ? 32.937 2.240 -46.439 1.00 98.31 117 ILE A CA 1
ATOM 924 C C . ILE A 1 117 ? 32.887 1.506 -45.094 1.00 98.31 117 ILE A C 1
ATOM 926 O O . ILE A 1 117 ? 31.856 1.518 -44.425 1.00 98.31 117 ILE A O 1
ATOM 930 N N . ILE A 1 118 ? 33.995 0.889 -44.670 1.00 98.44 118 ILE A N 1
ATOM 931 C CA . ILE A 1 118 ? 34.069 0.167 -43.392 1.00 98.44 118 ILE A CA 1
ATOM 932 C C . ILE A 1 118 ? 33.792 1.111 -42.216 1.00 98.44 118 ILE A C 1
ATOM 934 O O . ILE A 1 118 ? 33.084 0.723 -41.286 1.00 98.44 118 ILE A O 1
ATOM 938 N N . SER A 1 119 ? 34.319 2.340 -42.249 1.00 98.50 119 SER A N 1
ATOM 939 C CA . SER A 1 119 ? 34.028 3.354 -41.229 1.00 98.50 119 SER A CA 1
ATOM 940 C C . SER A 1 119 ? 32.543 3.705 -41.207 1.00 98.50 119 SER A C 1
ATOM 942 O O . SER A 1 119 ? 31.920 3.645 -40.153 1.00 98.50 119 SER A O 1
ATOM 944 N N . THR A 1 120 ? 31.949 3.986 -42.367 1.00 98.31 120 THR A N 1
ATOM 945 C CA . THR A 1 120 ? 30.529 4.347 -42.466 1.00 98.31 120 THR A CA 1
ATOM 946 C C . THR A 1 120 ? 29.614 3.225 -41.979 1.00 98.31 120 THR A C 1
ATOM 948 O O . THR A 1 120 ? 28.668 3.477 -41.235 1.00 98.31 120 THR A O 1
ATOM 951 N N . VAL A 1 121 ? 29.904 1.974 -42.343 1.00 98.50 121 VAL A N 1
ATOM 952 C CA . VAL A 1 121 ? 29.138 0.810 -41.871 1.00 98.50 121 VAL A CA 1
ATOM 953 C C . VAL A 1 121 ? 29.273 0.640 -40.357 1.00 98.50 121 VAL A C 1
ATOM 955 O O . VAL A 1 121 ? 28.290 0.325 -39.684 1.00 98.50 121 VAL A O 1
ATOM 958 N N . ARG A 1 122 ? 30.464 0.880 -39.794 1.00 98.62 122 ARG A N 1
ATOM 959 C CA . ARG A 1 122 ? 30.676 0.846 -38.341 1.00 98.62 122 ARG A CA 1
ATOM 960 C C . ARG A 1 122 ? 29.831 1.903 -37.630 1.00 98.62 122 ARG A C 1
ATOM 962 O O . ARG A 1 122 ? 29.132 1.562 -36.679 1.00 98.62 122 ARG A O 1
ATOM 969 N N . ASP A 1 123 ? 29.827 3.135 -38.130 1.00 98.19 123 ASP A N 1
ATOM 970 C CA . ASP A 1 123 ? 29.053 4.233 -37.544 1.00 98.19 123 ASP A CA 1
ATOM 971 C C . ASP A 1 123 ? 27.542 3.957 -37.594 1.00 98.19 123 ASP A C 1
ATOM 973 O O . ASP A 1 123 ? 26.826 4.193 -36.616 1.00 98.19 123 ASP A O 1
ATOM 977 N N . GLN A 1 124 ? 27.052 3.388 -38.701 1.00 98.50 124 GLN A N 1
ATOM 978 C CA . GLN A 1 124 ? 25.657 2.956 -38.834 1.00 98.50 124 GLN A CA 1
ATOM 979 C C . GLN A 1 124 ? 25.303 1.847 -37.838 1.00 98.50 124 GLN A C 1
ATOM 981 O O . GLN A 1 124 ? 24.251 1.901 -37.197 1.00 98.50 124 GLN A O 1
ATOM 986 N N . LEU A 1 125 ? 26.182 0.859 -37.663 1.00 98.50 125 LEU A N 1
ATOM 987 C CA . LEU A 1 125 ? 25.965 -0.221 -36.705 1.00 98.50 125 LEU A CA 1
ATOM 988 C C . LEU A 1 125 ? 25.919 0.307 -35.266 1.00 98.50 125 LEU A C 1
ATOM 990 O O . LEU A 1 125 ? 25.061 -0.099 -34.481 1.00 98.50 125 LEU A O 1
ATOM 994 N N . ASP A 1 126 ? 26.799 1.243 -34.920 1.00 98.44 126 ASP A N 1
ATOM 995 C CA . ASP A 1 126 ? 26.821 1.862 -33.595 1.00 98.44 126 ASP A CA 1
ATOM 996 C C . ASP A 1 126 ? 25.626 2.795 -33.363 1.00 98.44 126 ASP A C 1
ATOM 998 O O . ASP A 1 126 ? 25.132 2.907 -32.237 1.00 98.44 126 ASP A O 1
ATOM 1002 N N . PHE A 1 127 ? 25.101 3.430 -34.413 1.00 98.38 127 PHE A N 1
ATOM 1003 C CA . PHE A 1 127 ? 23.826 4.141 -34.354 1.00 98.38 127 PHE A CA 1
ATOM 1004 C C . PHE A 1 127 ? 22.660 3.190 -34.046 1.00 98.38 127 PHE A C 1
ATOM 1006 O O . PHE A 1 127 ? 21.919 3.432 -33.092 1.00 98.38 127 PHE A O 1
ATOM 1013 N N . VAL A 1 128 ? 22.537 2.075 -34.777 1.00 98.56 128 VAL A N 1
ATOM 1014 C CA . VAL A 1 128 ? 21.479 1.074 -34.542 1.00 98.56 128 VAL A CA 1
ATOM 1015 C C . VAL A 1 128 ? 21.576 0.497 -33.130 1.00 98.56 128 VAL A C 1
ATOM 1017 O O . VAL A 1 128 ? 20.585 0.487 -32.404 1.00 98.56 128 VAL A O 1
ATOM 1020 N N . ARG A 1 129 ? 22.779 0.122 -32.678 1.00 98.50 129 ARG A N 1
ATOM 1021 C CA . ARG A 1 129 ? 23.001 -0.373 -31.308 1.00 98.50 129 ARG A CA 1
ATOM 1022 C C . ARG A 1 129 ? 22.586 0.637 -30.242 1.00 98.50 129 ARG A C 1
ATOM 1024 O O . ARG A 1 129 ? 22.030 0.246 -29.218 1.00 98.50 129 ARG A O 1
ATOM 1031 N N . ARG A 1 130 ? 22.884 1.927 -30.435 1.00 98.50 130 ARG A N 1
ATOM 1032 C CA . ARG A 1 130 ? 22.470 2.984 -29.496 1.00 98.50 130 ARG A CA 1
ATOM 1033 C C . ARG A 1 130 ? 20.958 3.155 -29.475 1.00 98.50 130 ARG A C 1
ATOM 1035 O O . ARG A 1 130 ? 20.393 3.262 -28.391 1.00 98.50 130 ARG A O 1
ATOM 1042 N N . ARG A 1 131 ? 20.312 3.120 -30.641 1.00 98.50 131 ARG A N 1
ATOM 1043 C CA . ARG A 1 131 ? 18.853 3.177 -30.746 1.00 98.50 131 ARG A CA 1
ATOM 1044 C C . ARG A 1 131 ? 18.194 2.009 -30.012 1.00 98.50 131 ARG A C 1
ATOM 1046 O O . ARG A 1 131 ? 17.309 2.238 -29.200 1.00 98.50 131 ARG A O 1
ATOM 1053 N N . ASP A 1 132 ? 18.683 0.788 -30.211 1.00 98.31 132 ASP A N 1
ATOM 1054 C CA . ASP A 1 132 ? 18.135 -0.395 -29.539 1.00 98.31 132 ASP A CA 1
ATOM 1055 C C . ASP A 1 132 ? 18.303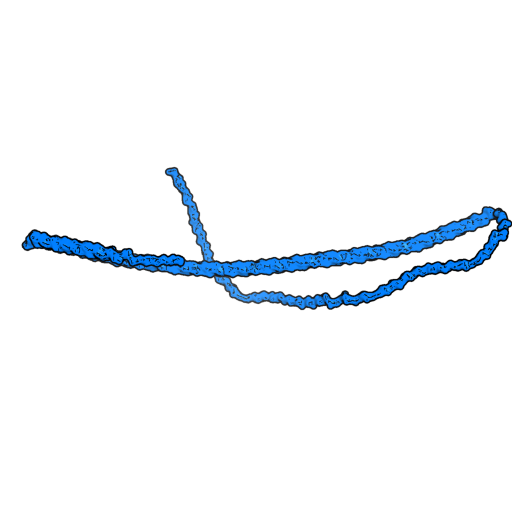 -0.318 -28.014 1.00 98.31 132 ASP A C 1
ATOM 1057 O O . ASP A 1 132 ? 17.404 -0.702 -27.266 1.00 98.31 132 ASP A O 1
ATOM 1061 N N . LYS A 1 133 ? 19.439 0.208 -27.531 1.00 98.50 133 LYS A N 1
ATOM 1062 C CA . LYS A 1 133 ? 19.643 0.477 -26.098 1.00 98.50 133 LYS A CA 1
ATOM 1063 C C . LYS A 1 133 ? 18.642 1.501 -25.565 1.00 98.50 133 LYS A C 1
ATOM 1065 O O . LYS A 1 133 ? 18.090 1.283 -24.493 1.00 98.50 133 LYS A O 1
ATOM 1070 N N . TYR A 1 134 ? 18.403 2.583 -26.305 1.00 98.50 134 TYR A N 1
ATOM 1071 C CA . TYR A 1 134 ? 17.437 3.609 -25.916 1.00 98.50 134 TYR A CA 1
ATOM 1072 C C . TYR A 1 134 ? 16.019 3.037 -25.820 1.00 98.50 134 TYR A C 1
ATOM 1074 O O . TYR A 1 134 ? 15.370 3.202 -24.794 1.00 98.50 134 TYR A O 1
ATOM 1082 N N . SER A 1 135 ? 15.580 2.270 -26.821 1.00 98.38 135 SER A N 1
ATOM 1083 C CA . SER A 1 135 ? 14.259 1.631 -26.801 1.00 98.38 135 SER A CA 1
ATOM 1084 C C . SER A 1 135 ? 14.089 0.643 -25.642 1.00 98.38 135 SER A C 1
ATOM 1086 O O . SER A 1 135 ? 13.013 0.558 -25.057 1.00 98.38 135 SER A O 1
ATOM 1088 N N . ARG A 1 136 ? 15.144 -0.095 -25.267 1.00 98.38 136 ARG A N 1
ATOM 1089 C CA . ARG A 1 136 ? 15.103 -0.959 -24.072 1.00 98.38 136 ARG A CA 1
ATOM 1090 C C . ARG A 1 136 ? 14.963 -0.146 -22.790 1.00 98.38 136 ARG A C 1
ATOM 1092 O O . ARG A 1 136 ? 14.146 -0.497 -21.947 1.00 98.38 136 ARG A O 1
ATOM 1099 N N . LEU A 1 137 ? 15.723 0.941 -22.666 1.00 98.56 137 LEU A N 1
ATOM 1100 C CA . LEU A 1 137 ? 15.667 1.812 -21.496 1.00 98.56 137 LEU A CA 1
ATOM 1101 C C . LEU A 1 137 ? 14.294 2.487 -21.354 1.00 98.56 137 LEU A C 1
ATOM 1103 O O . LEU A 1 137 ? 13.770 2.597 -20.253 1.00 98.56 137 LEU A O 1
ATOM 1107 N N . GLU A 1 138 ? 13.684 2.891 -22.466 1.00 98.69 138 GLU A N 1
ATOM 1108 C CA . GLU A 1 138 ? 12.332 3.456 -22.498 1.00 98.69 138 GLU A CA 1
ATOM 1109 C C . GLU A 1 138 ? 11.270 2.440 -22.043 1.00 98.69 138 GLU A C 1
ATOM 1111 O O . GLU A 1 138 ? 10.374 2.770 -21.258 1.00 98.69 138 GLU A O 1
ATOM 1116 N N . ALA A 1 139 ? 11.402 1.178 -22.466 1.00 98.44 139 ALA A N 1
ATOM 1117 C CA . ALA A 1 139 ? 10.536 0.096 -22.008 1.00 98.44 139 ALA A CA 1
ATOM 1118 C C . ALA A 1 139 ? 10.711 -0.189 -20.503 1.00 98.44 139 ALA A C 1
ATOM 1120 O O . ALA A 1 139 ? 9.721 -0.354 -19.788 1.00 98.44 139 ALA A O 1
ATOM 1121 N N . GLU A 1 140 ? 11.951 -0.205 -20.002 1.00 98.69 140 GLU A N 1
ATOM 1122 C CA . GLU A 1 140 ? 12.246 -0.363 -18.571 1.00 98.69 140 GLU A CA 1
ATOM 1123 C C . GLU A 1 140 ? 11.693 0.799 -17.739 1.00 98.69 140 GLU A C 1
ATOM 1125 O O . GLU A 1 140 ? 11.054 0.568 -16.713 1.00 98.69 140 GLU A O 1
ATOM 1130 N N . HIS A 1 141 ? 11.865 2.038 -18.204 1.00 98.62 141 HIS A N 1
ATOM 1131 C CA . HIS A 1 141 ? 11.312 3.224 -17.554 1.00 98.62 141 HIS A CA 1
ATOM 1132 C C . HIS A 1 141 ? 9.782 3.159 -17.472 1.00 98.62 141 HIS A C 1
ATOM 1134 O O . HIS A 1 141 ? 9.203 3.389 -16.412 1.00 98.62 141 HIS A O 1
ATOM 1140 N N . SER A 1 142 ? 9.120 2.776 -18.567 1.00 98.44 142 SER A N 1
ATOM 1141 C CA . SER A 1 142 ? 7.661 2.617 -18.607 1.00 98.44 142 SER A CA 1
ATOM 1142 C C . SER A 1 142 ? 7.176 1.544 -17.629 1.00 98.44 142 SER A C 1
ATOM 1144 O O . SER A 1 142 ? 6.177 1.731 -16.932 1.00 98.44 142 SER A O 1
ATOM 1146 N N . LYS A 1 143 ? 7.908 0.428 -17.526 1.00 98.62 143 LYS A N 1
ATOM 1147 C CA . LYS A 1 143 ? 7.618 -0.629 -16.552 1.00 98.62 143 LYS A CA 1
ATOM 1148 C C . LYS A 1 143 ? 7.756 -0.116 -15.117 1.00 98.62 143 LYS A C 1
ATOM 1150 O O . LYS A 1 143 ? 6.856 -0.334 -14.310 1.00 98.62 143 LYS A O 1
ATOM 1155 N N . LEU A 1 144 ? 8.840 0.597 -14.813 1.00 98.56 144 LEU A N 1
ATOM 1156 C CA . LEU A 1 144 ? 9.081 1.153 -13.482 1.00 98.56 144 LEU A CA 1
ATOM 1157 C C . LEU A 1 144 ? 8.011 2.185 -13.094 1.00 98.56 144 LEU A C 1
ATOM 1159 O O . LEU A 1 144 ? 7.549 2.203 -11.957 1.00 98.56 144 LEU A O 1
ATOM 1163 N N . GLN A 1 145 ? 7.560 3.002 -14.046 1.00 98.69 145 GLN A N 1
ATOM 1164 C CA . GLN A 1 145 ? 6.474 3.957 -13.833 1.00 98.69 145 GLN A CA 1
ATOM 1165 C C . GLN A 1 145 ? 5.149 3.254 -13.492 1.00 98.69 145 GLN A C 1
ATOM 1167 O O . GLN A 1 145 ? 4.434 3.688 -12.587 1.00 98.69 145 GLN A O 1
ATOM 1172 N N . ALA A 1 146 ? 4.836 2.143 -14.165 1.00 98.44 146 ALA A N 1
ATOM 1173 C CA . ALA A 1 146 ? 3.661 1.332 -13.846 1.00 98.44 146 ALA A CA 1
ATOM 1174 C C . ALA A 1 146 ? 3.775 0.665 -12.462 1.00 98.44 146 ALA A C 1
ATOM 1176 O O . ALA A 1 146 ? 2.808 0.646 -11.698 1.00 98.44 146 ALA A O 1
ATOM 1177 N N . GLU A 1 147 ? 4.955 0.149 -12.106 1.00 98.62 147 GLU A N 1
ATOM 1178 C CA . GLU A 1 147 ? 5.226 -0.411 -10.776 1.00 98.62 147 GLU A CA 1
ATOM 1179 C C . GLU A 1 147 ? 5.073 0.644 -9.672 1.00 98.62 147 GLU A C 1
ATOM 1181 O O . GLU A 1 147 ? 4.423 0.376 -8.659 1.00 98.62 147 GLU A O 1
ATOM 1186 N N . HIS A 1 148 ? 5.584 1.858 -9.892 1.00 98.50 148 HIS A N 1
ATOM 1187 C CA . HIS A 1 148 ? 5.404 2.987 -8.983 1.00 98.50 148 HIS A CA 1
ATOM 1188 C C . HIS A 1 148 ? 3.920 3.332 -8.794 1.00 98.50 148 HIS A C 1
ATOM 1190 O O . HIS A 1 148 ? 3.459 3.452 -7.660 1.00 98.50 148 HIS A O 1
ATOM 1196 N N . GLY A 1 149 ? 3.148 3.429 -9.882 1.00 98.50 149 GLY A N 1
ATOM 1197 C CA . GLY A 1 149 ? 1.705 3.683 -9.808 1.00 98.50 149 GLY A CA 1
ATOM 1198 C C . GLY A 1 149 ? 0.952 2.606 -9.018 1.00 98.50 149 GLY A C 1
ATOM 1199 O O . GLY A 1 149 ? 0.125 2.918 -8.161 1.00 98.50 149 GLY A O 1
ATOM 1200 N N . ASN A 1 150 ? 1.294 1.333 -9.231 1.00 98.56 150 ASN A N 1
ATOM 1201 C CA . ASN A 1 150 ? 0.725 0.223 -8.467 1.00 98.56 150 ASN A CA 1
ATOM 1202 C C . ASN A 1 150 ? 1.079 0.296 -6.975 1.00 98.56 150 ASN A C 1
ATOM 1204 O O . ASN A 1 150 ? 0.241 -0.008 -6.124 1.00 98.56 150 ASN A O 1
ATOM 1208 N N . LEU A 1 151 ? 2.315 0.674 -6.643 1.00 98.56 151 LEU A N 1
ATOM 1209 C CA . LEU A 1 151 ? 2.747 0.822 -5.255 1.00 98.56 151 LEU A CA 1
ATOM 1210 C C . LEU A 1 151 ? 2.028 1.987 -4.567 1.00 98.56 151 LEU A C 1
ATOM 1212 O O . LEU A 1 151 ? 1.569 1.835 -3.437 1.00 98.56 151 LEU A O 1
ATOM 1216 N N . GLN A 1 152 ? 1.861 3.107 -5.268 1.00 98.75 152 GLN A N 1
ATOM 1217 C CA . GLN A 1 152 ? 1.117 4.262 -4.777 1.00 98.75 152 GLN A CA 1
ATOM 1218 C C . GLN A 1 152 ? -0.347 3.908 -4.482 1.00 98.75 152 GLN A C 1
ATOM 1220 O O . GLN A 1 152 ? -0.843 4.221 -3.404 1.00 98.75 152 GLN A O 1
ATOM 1225 N N . ALA A 1 153 ? -1.017 3.173 -5.376 1.00 98.44 153 ALA A N 1
ATOM 1226 C CA . ALA A 1 153 ? -2.389 2.716 -5.146 1.00 98.44 153 ALA A CA 1
ATOM 1227 C C . ALA A 1 153 ? -2.506 1.789 -3.920 1.00 98.44 153 ALA A C 1
ATOM 1229 O O . ALA A 1 153 ? -3.443 1.909 -3.130 1.00 98.44 153 ALA A O 1
ATOM 1230 N N . LYS A 1 154 ? -1.536 0.881 -3.723 1.00 98.69 154 LYS A N 1
ATOM 1231 C CA . LYS A 1 154 ? -1.478 0.028 -2.521 1.00 98.69 154 LYS A CA 1
ATOM 1232 C C . LYS A 1 154 ? -1.294 0.847 -1.247 1.00 98.69 154 LYS A C 1
ATOM 1234 O O . LYS A 1 154 ? -1.932 0.540 -0.246 1.00 98.69 154 LYS A O 1
ATOM 1239 N N . TYR A 1 155 ? -0.438 1.866 -1.285 1.00 98.62 155 TYR A N 1
ATOM 1240 C CA . TYR A 1 155 ? -0.212 2.755 -0.150 1.00 98.62 155 TYR A CA 1
ATOM 1241 C C . TYR A 1 155 ? -1.491 3.504 0.242 1.00 98.62 155 TYR A C 1
ATOM 1243 O O . TYR A 1 155 ? -1.878 3.464 1.405 1.00 98.62 155 TYR A O 1
ATOM 1251 N N . THR A 1 156 ? -2.201 4.096 -0.725 1.00 98.44 156 THR A N 1
ATOM 1252 C CA . THR A 1 156 ? -3.480 4.779 -0.469 1.00 98.44 156 THR A CA 1
ATOM 1253 C C . THR A 1 156 ? -4.509 3.842 0.160 1.00 98.44 156 THR A C 1
ATOM 1255 O O . THR A 1 156 ? -5.135 4.198 1.152 1.00 98.44 156 THR A O 1
ATOM 1258 N N . ARG A 1 157 ? -4.631 2.610 -0.345 1.00 98.56 157 ARG A N 1
ATOM 1259 C CA . ARG A 1 157 ? -5.545 1.621 0.237 1.00 98.56 157 ARG A CA 1
ATOM 1260 C C . ARG A 1 157 ? -5.179 1.254 1.678 1.00 98.56 157 ARG A C 1
ATOM 1262 O O . ARG A 1 157 ? -6.062 1.139 2.519 1.00 98.56 157 ARG A O 1
ATOM 1269 N N . LEU A 1 158 ? -3.891 1.064 1.972 1.00 98.56 158 LEU A N 1
ATOM 1270 C CA . LEU A 1 158 ? -3.441 0.788 3.341 1.00 98.56 158 LEU A CA 1
ATOM 1271 C C . LEU A 1 158 ? -3.750 1.953 4.287 1.00 98.56 158 LEU A C 1
ATOM 1273 O O . LEU A 1 158 ? -4.097 1.722 5.441 1.00 98.56 158 LEU A O 1
ATOM 1277 N N . GLN A 1 159 ? -3.652 3.187 3.796 1.00 98.69 159 GLN A N 1
ATOM 1278 C CA . GLN A 1 159 ? -4.003 4.376 4.564 1.00 98.69 159 GLN A CA 1
ATOM 1279 C C . GLN A 1 159 ? -5.507 4.422 4.884 1.00 98.69 159 GLN A C 1
ATOM 1281 O O . GLN A 1 159 ? -5.877 4.626 6.037 1.00 98.69 159 GLN A O 1
ATOM 1286 N N . GLU A 1 160 ? -6.374 4.120 3.914 1.00 98.44 160 GLU A N 1
ATOM 1287 C CA . GLU A 1 160 ? -7.824 4.001 4.143 1.00 98.44 160 GLU A CA 1
ATOM 1288 C C . GLU A 1 160 ? -8.168 2.887 5.151 1.00 98.44 160 GLU A C 1
ATOM 1290 O O . GLU A 1 160 ? -9.030 3.054 6.019 1.00 98.44 160 GLU A O 1
ATOM 1295 N N . GLU A 1 161 ? -7.486 1.739 5.064 1.00 98.69 161 GLU A N 1
ATOM 1296 C CA . GLU A 1 161 ? -7.652 0.632 6.013 1.00 98.69 161 GLU A CA 1
ATOM 1297 C C . GLU A 1 161 ? -7.206 1.033 7.431 1.00 98.69 161 GLU A C 1
ATOM 1299 O O . GLU A 1 161 ? -7.894 0.712 8.405 1.00 98.69 161 GLU A O 1
ATOM 1304 N N . GLN A 1 162 ? -6.107 1.781 7.560 1.00 98.50 162 GLN A N 1
ATOM 1305 C CA . GLN A 1 162 ? -5.638 2.322 8.837 1.00 98.50 162 GLN A CA 1
ATOM 1306 C C . GLN A 1 162 ? -6.654 3.294 9.453 1.00 98.50 162 GLN A C 1
ATOM 1308 O O . GLN A 1 162 ? -6.954 3.185 10.646 1.00 98.50 162 GLN A O 1
ATOM 1313 N N . ASP A 1 163 ? -7.211 4.206 8.655 1.00 98.50 163 ASP A N 1
ATOM 1314 C CA . ASP A 1 163 ? -8.215 5.169 9.114 1.00 98.50 163 ASP A CA 1
ATOM 1315 C C . ASP A 1 163 ? -9.474 4.457 9.620 1.00 98.50 163 ASP A C 1
ATOM 1317 O O . ASP A 1 163 ? -10.002 4.784 10.688 1.00 98.50 163 ASP A O 1
ATOM 1321 N N . LYS A 1 164 ? -9.917 3.413 8.908 1.00 98.62 164 LYS A N 1
ATOM 1322 C CA . LYS A 1 164 ? -11.046 2.582 9.337 1.00 98.62 164 LYS A CA 1
ATOM 1323 C C . LYS A 1 164 ? -10.778 1.907 10.683 1.00 98.62 164 LYS A C 1
ATOM 1325 O O . LYS A 1 164 ? -11.609 1.998 11.584 1.00 98.62 164 LYS A O 1
ATOM 1330 N N . ILE A 1 165 ? -9.610 1.281 10.846 1.00 98.56 165 ILE A N 1
ATOM 1331 C CA . ILE A 1 165 ? -9.220 0.642 12.113 1.00 98.56 165 ILE A CA 1
ATOM 1332 C C . ILE A 1 165 ? -9.189 1.670 13.252 1.00 98.56 165 ILE A C 1
ATOM 1334 O O . ILE A 1 165 ? -9.611 1.369 14.369 1.00 98.56 165 ILE A O 1
ATOM 1338 N N . GLN A 1 166 ? -8.732 2.896 12.988 1.00 98.62 166 GLN A N 1
ATOM 1339 C CA . GLN A 1 166 ? -8.704 3.954 13.995 1.00 98.62 166 GLN A CA 1
ATOM 1340 C C . GLN A 1 166 ? -10.116 4.369 14.442 1.00 98.62 166 GLN A C 1
ATOM 1342 O O . GLN A 1 166 ? -10.346 4.594 15.634 1.00 98.62 166 GLN A O 1
ATOM 1347 N N . VAL A 1 167 ? -11.074 4.456 13.515 1.00 98.50 167 VAL A N 1
ATOM 1348 C CA . VAL A 1 167 ? -12.485 4.730 13.835 1.00 98.50 167 VAL A CA 1
ATOM 1349 C C . VAL A 1 167 ? -13.101 3.588 14.644 1.00 98.50 167 VAL A C 1
ATOM 1351 O O . VAL A 1 167 ? -13.775 3.841 15.649 1.00 98.50 167 VAL A O 1
ATOM 1354 N N . ASP A 1 168 ? -12.834 2.341 14.258 1.00 98.56 168 ASP A N 1
ATOM 1355 C CA . ASP A 1 168 ? -13.317 1.158 14.974 1.00 98.56 168 ASP A CA 1
ATOM 1356 C C . ASP A 1 168 ? -12.764 1.114 16.408 1.00 98.56 168 ASP A C 1
ATOM 1358 O O . ASP A 1 168 ? -13.522 0.888 17.355 1.00 98.56 168 ASP A O 1
ATOM 1362 N N . HIS A 1 169 ? -11.477 1.428 16.596 1.00 98.62 169 HIS A N 1
ATOM 1363 C CA . HIS A 1 169 ? -10.852 1.518 17.918 1.00 98.62 169 HIS A CA 1
ATOM 1364 C C . HIS A 1 169 ? -11.529 2.572 18.800 1.00 98.62 169 HIS A C 1
ATOM 1366 O O . HIS A 1 169 ? -11.936 2.271 19.919 1.00 98.62 169 HIS A O 1
ATOM 1372 N N . ARG A 1 170 ? -11.731 3.795 18.289 1.00 98.50 170 ARG A N 1
ATOM 1373 C CA . ARG A 1 170 ? -12.423 4.865 19.035 1.00 98.50 170 ARG A CA 1
ATOM 1374 C C . ARG A 1 170 ? -13.852 4.472 19.412 1.00 98.50 170 ARG A C 1
ATOM 1376 O O . ARG A 1 170 ? -14.326 4.796 20.499 1.00 98.50 170 ARG A O 1
ATOM 1383 N N . THR A 1 171 ? -14.541 3.766 18.519 1.00 98.62 171 THR A N 1
ATOM 1384 C CA . THR A 1 171 ? -15.897 3.265 18.773 1.00 98.62 171 THR A CA 1
ATOM 1385 C C . THR A 1 171 ? -15.895 2.223 19.889 1.00 98.62 171 THR A C 1
ATOM 1387 O O . THR A 1 171 ? -16.781 2.227 20.747 1.00 98.62 171 THR A O 1
ATOM 1390 N N . LEU A 1 172 ? -14.903 1.334 19.897 1.00 98.50 172 LEU A N 1
ATOM 1391 C CA . LEU A 1 172 ? -14.741 0.337 20.947 1.00 98.50 172 LEU A CA 1
ATOM 1392 C C . LEU A 1 172 ? -14.411 0.987 22.297 1.00 98.50 172 LEU A C 1
ATOM 1394 O O . LEU A 1 172 ? -15.031 0.625 23.296 1.00 98.50 172 LEU A O 1
ATOM 1398 N N . ASP A 1 173 ? -13.532 1.989 22.319 1.00 98.62 173 ASP A N 1
ATOM 1399 C CA . ASP A 1 173 ? -13.209 2.763 23.525 1.00 98.62 173 ASP A CA 1
ATOM 1400 C C . ASP A 1 173 ? -14.455 3.447 24.109 1.00 98.62 173 ASP A C 1
ATOM 1402 O O . ASP A 1 173 ? -14.699 3.410 25.318 1.00 98.62 173 ASP A O 1
ATOM 1406 N N . PHE A 1 174 ? -15.299 4.029 23.252 1.00 98.44 174 PHE A N 1
ATOM 1407 C CA . PHE A 1 174 ? -16.561 4.627 23.684 1.00 98.44 174 PHE A CA 1
ATOM 1408 C C . PHE A 1 174 ? -17.510 3.588 24.298 1.00 98.44 174 PHE A C 1
ATOM 1410 O O . PHE A 1 174 ? -18.097 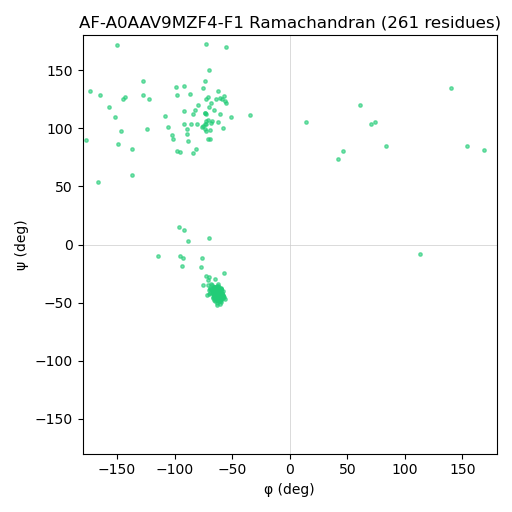3.820 25.354 1.00 98.44 174 PHE A O 1
ATOM 1417 N N . LYS A 1 175 ? -17.636 2.406 23.682 1.00 98.62 175 LYS A N 1
ATOM 1418 C CA . LYS A 1 175 ? -18.457 1.317 24.236 1.00 98.62 175 LYS A CA 1
ATOM 1419 C C . LYS A 1 175 ? -17.920 0.827 25.578 1.00 98.62 175 LYS A C 1
ATOM 1421 O O . LYS A 1 175 ? -18.705 0.569 26.486 1.00 98.62 175 LYS A O 1
ATOM 1426 N N . TYR A 1 176 ? -16.602 0.708 25.706 1.00 98.62 176 TYR A N 1
ATOM 1427 C CA . TYR A 1 176 ? -15.959 0.282 26.943 1.00 98.62 176 TYR A CA 1
ATOM 1428 C C . TYR A 1 176 ? -16.210 1.277 28.081 1.00 98.62 176 TYR A C 1
ATOM 1430 O O . TYR A 1 176 ? -16.616 0.874 29.167 1.00 98.62 176 TYR A O 1
ATOM 1438 N N . THR A 1 177 ? -16.042 2.578 27.829 1.00 98.31 177 THR A N 1
ATOM 1439 C CA . THR A 1 177 ? -16.296 3.614 28.845 1.00 98.31 177 THR A CA 1
ATOM 1440 C C . THR A 1 177 ? -17.772 3.691 29.240 1.00 98.31 177 THR A C 1
ATOM 1442 O O . THR A 1 177 ? -18.080 3.810 30.424 1.00 98.31 177 THR A O 1
ATOM 1445 N N . ALA A 1 178 ? -18.695 3.537 28.285 1.00 98.44 178 ALA A N 1
ATOM 1446 C CA . ALA A 1 178 ? -20.125 3.452 28.574 1.00 98.44 178 ALA A CA 1
ATOM 1447 C C . ALA A 1 178 ? -20.477 2.227 29.440 1.00 98.44 178 ALA A C 1
ATOM 1449 O O . ALA A 1 178 ? -21.276 2.334 30.372 1.00 98.44 178 ALA A O 1
ATOM 1450 N N . LEU A 1 179 ? -19.867 1.070 29.161 1.00 98.62 179 LEU A N 1
ATOM 1451 C CA . LEU A 1 179 ? -20.063 -0.147 29.949 1.00 98.62 179 LEU A CA 1
ATOM 1452 C C . LEU A 1 179 ? -19.510 0.001 31.373 1.00 98.62 179 LEU A C 1
ATOM 1454 O O . LEU A 1 179 ? -20.176 -0.393 32.327 1.00 98.62 179 LEU A O 1
ATOM 1458 N N . ASP A 1 180 ? -18.321 0.585 31.522 1.00 98.62 180 ASP A N 1
ATOM 1459 C CA . ASP A 1 180 ? -17.710 0.862 32.827 1.00 98.62 180 ASP A CA 1
ATOM 1460 C C . ASP A 1 180 ? -18.613 1.760 33.689 1.00 98.62 180 ASP A C 1
ATOM 1462 O O . ASP A 1 180 ? -18.856 1.476 34.864 1.00 98.62 180 ASP A O 1
ATOM 1466 N N . GLU A 1 181 ? -19.201 2.797 33.091 1.00 98.50 181 GLU A N 1
ATOM 1467 C CA . GLU A 1 181 ? -20.142 3.673 33.787 1.00 98.50 181 GLU A CA 1
ATOM 1468 C C . GLU A 1 181 ? -21.438 2.944 34.180 1.00 98.50 181 GLU A C 1
ATOM 1470 O O . GLU A 1 181 ? -21.904 3.067 35.316 1.00 98.50 181 GLU A O 1
ATOM 1475 N N . ALA A 1 182 ? -21.987 2.104 33.298 1.00 98.56 182 ALA A N 1
ATOM 1476 C CA . ALA A 1 182 ? -23.158 1.281 33.609 1.00 98.56 182 ALA A CA 1
ATOM 1477 C C . ALA A 1 182 ? -22.893 0.293 34.764 1.00 98.56 182 ALA A C 1
ATOM 1479 O O . ALA A 1 182 ? -23.752 0.087 35.632 1.00 98.56 182 ALA A O 1
ATOM 1480 N N . ILE A 1 183 ? -21.690 -0.289 34.824 1.00 98.56 183 ILE A N 1
ATOM 1481 C CA . ILE A 1 183 ? -21.263 -1.155 35.931 1.00 98.56 183 ILE A CA 1
ATOM 1482 C C . ILE A 1 183 ? -21.221 -0.360 37.239 1.00 98.56 183 ILE A C 1
ATOM 1484 O O . ILE A 1 183 ? -21.781 -0.812 38.241 1.00 98.56 183 ILE A O 1
ATOM 1488 N N . LYS A 1 184 ? -20.618 0.836 37.245 1.00 98.62 184 LYS A N 1
ATOM 1489 C CA . LYS A 1 184 ? -20.579 1.705 38.436 1.00 98.62 184 LYS A CA 1
ATOM 1490 C C . LYS A 1 184 ? -21.979 2.061 38.925 1.00 98.62 184 LYS A C 1
ATOM 1492 O O . LYS A 1 184 ? -22.253 1.934 40.117 1.00 98.62 184 LYS A O 1
ATOM 1497 N N . GLN A 1 185 ? -22.882 2.438 38.020 1.00 98.56 185 GLN A N 1
ATOM 1498 C CA . GLN A 1 185 ? -24.275 2.742 38.360 1.00 98.56 185 GLN A CA 1
ATOM 1499 C C . GLN A 1 185 ? -24.982 1.538 38.991 1.00 98.56 185 GLN A C 1
ATOM 1501 O O . GLN A 1 185 ? -25.610 1.669 40.044 1.00 98.56 185 GLN A O 1
ATOM 1506 N N . THR A 1 186 ? -24.816 0.350 38.406 1.00 98.50 186 THR A N 1
ATOM 1507 C CA . THR A 1 186 ? -25.398 -0.896 38.927 1.00 98.50 186 THR A CA 1
ATOM 1508 C C . THR A 1 186 ? -24.854 -1.239 40.317 1.00 98.50 186 THR A C 1
ATOM 1510 O O . THR A 1 186 ? -25.607 -1.650 41.201 1.00 98.50 186 THR A O 1
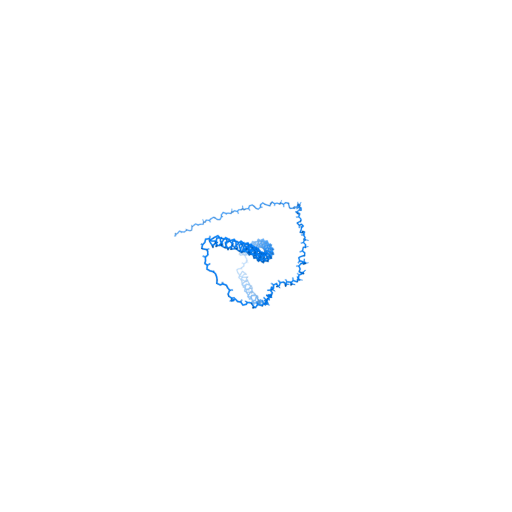ATOM 1513 N N . LEU A 1 187 ? -23.553 -1.041 40.552 1.00 98.62 187 LEU A N 1
ATOM 1514 C CA . LEU A 1 187 ? -22.940 -1.248 41.865 1.00 98.62 187 LEU A CA 1
ATOM 1515 C C . LEU A 1 187 ? -23.477 -0.263 42.911 1.00 98.62 187 LEU A C 1
ATOM 1517 O O . LEU A 1 187 ? -23.800 -0.681 44.024 1.00 98.62 187 LEU A O 1
ATOM 1521 N N . CYS A 1 188 ? -23.623 1.015 42.559 1.00 98.19 188 CYS A N 1
ATOM 1522 C CA . CYS A 1 188 ? -24.233 2.023 43.427 1.00 98.19 188 CYS A CA 1
ATOM 1523 C C . CYS A 1 188 ? -25.685 1.669 43.778 1.00 98.19 188 CYS A C 1
ATOM 1525 O O . CYS A 1 188 ? -26.079 1.754 44.944 1.00 98.19 188 CYS A O 1
ATOM 1527 N N . GLN A 1 189 ? -26.465 1.219 42.793 1.00 98.50 189 GLN A N 1
ATOM 1528 C CA . GLN A 1 189 ? -27.849 0.799 42.995 1.00 98.50 189 GLN A CA 1
ATOM 1529 C C . GLN A 1 189 ? -27.938 -0.408 43.940 1.00 98.50 189 GLN A C 1
ATOM 1531 O O . GLN A 1 189 ? -28.650 -0.354 44.942 1.00 98.50 189 GLN A O 1
ATOM 1536 N N . ARG A 1 190 ? -27.117 -1.441 43.715 1.00 98.50 190 ARG A N 1
ATOM 1537 C CA . ARG A 1 190 ? -27.030 -2.609 44.606 1.00 98.50 190 ARG A CA 1
ATOM 1538 C C . ARG A 1 190 ? -26.660 -2.218 46.038 1.00 98.50 190 ARG A C 1
ATOM 1540 O O . ARG A 1 190 ? -27.190 -2.768 46.999 1.00 98.50 190 ARG A O 1
ATOM 1547 N N . GLN A 1 191 ? -25.744 -1.266 46.216 1.00 98.44 191 GLN A N 1
ATOM 1548 C CA . GLN A 1 191 ? -25.389 -0.779 47.551 1.00 98.44 191 GLN A CA 1
ATOM 1549 C C . GLN A 1 191 ? -26.560 -0.079 48.250 1.00 98.44 191 GLN A C 1
ATOM 1551 O O . GLN A 1 191 ? -26.703 -0.215 49.467 1.00 98.44 191 GLN A O 1
ATOM 1556 N N . LYS A 1 192 ? -27.390 0.667 47.512 1.00 98.44 192 LYS A N 1
ATOM 1557 C CA . LYS A 1 192 ? -28.601 1.294 48.052 1.00 98.44 192 LYS A CA 1
ATOM 1558 C C . LYS A 1 192 ? -29.614 0.235 48.494 1.00 98.44 192 LYS A C 1
ATOM 1560 O O . LYS A 1 192 ? -30.057 0.279 49.638 1.00 98.44 192 LYS A O 1
ATOM 1565 N N . GLU A 1 193 ? -29.890 -0.749 47.644 1.00 98.25 193 GLU A N 1
ATOM 1566 C CA . GLU A 1 193 ? -30.788 -1.873 47.949 1.00 98.25 193 GLU A CA 1
ATOM 1567 C C . GLU A 1 193 ? -30.312 -2.665 49.172 1.00 98.25 193 GLU A C 1
ATOM 1569 O O . GLU A 1 193 ? -31.095 -2.948 50.074 1.00 98.25 193 GLU A O 1
ATOM 1574 N N . ASN A 1 194 ? -29.010 -2.944 49.279 1.00 98.06 194 ASN A N 1
ATOM 1575 C CA . ASN A 1 194 ? -28.443 -3.616 50.450 1.00 98.06 194 ASN A CA 1
ATOM 1576 C C . ASN A 1 194 ? -28.669 -2.826 51.750 1.00 98.06 194 ASN A C 1
ATOM 1578 O O . ASN A 1 194 ? -28.943 -3.422 52.793 1.00 98.06 194 ASN A O 1
ATOM 1582 N N . LYS A 1 195 ? -28.572 -1.489 51.710 1.00 98.31 195 LYS A N 1
ATOM 1583 C CA . LYS A 1 195 ? -28.875 -0.636 52.873 1.00 98.31 195 LYS A CA 1
ATOM 1584 C C . LYS A 1 195 ? -30.359 -0.686 53.235 1.00 98.31 195 LYS A C 1
ATOM 1586 O O . LYS A 1 195 ? -30.690 -0.735 54.418 1.00 98.31 195 LYS A O 1
ATOM 1591 N N . GLU A 1 196 ? -31.243 -0.694 52.241 1.00 98.38 196 GLU A N 1
ATOM 1592 C CA . GLU A 1 196 ? -32.690 -0.820 52.447 1.00 98.38 196 GLU A CA 1
ATOM 1593 C C . GLU A 1 196 ? -33.052 -2.186 53.048 1.00 98.38 196 GLU A C 1
ATOM 1595 O O . GLU A 1 196 ? -33.744 -2.239 54.067 1.00 98.38 196 GLU A O 1
ATOM 1600 N N . HIS A 1 197 ? -32.504 -3.278 52.506 1.00 98.00 197 HIS A N 1
ATOM 1601 C CA . HIS A 1 197 ? -32.653 -4.630 53.049 1.00 98.00 197 HIS A CA 1
ATOM 1602 C C . HIS A 1 197 ? -32.162 -4.737 54.495 1.00 98.00 197 HIS A C 1
ATOM 1604 O O . HIS A 1 197 ? -32.876 -5.276 55.340 1.00 98.00 197 HIS A O 1
ATOM 1610 N N . ALA A 1 198 ? -30.988 -4.181 54.810 1.00 98.12 198 ALA A N 1
ATOM 1611 C CA . ALA A 1 198 ? -30.484 -4.137 56.182 1.00 98.12 198 ALA A CA 1
ATOM 1612 C C . ALA A 1 198 ? -31.443 -3.378 57.121 1.00 98.12 198 ALA A C 1
ATOM 1614 O O . ALA A 1 198 ? -31.694 -3.811 58.245 1.00 98.12 198 ALA A O 1
ATOM 1615 N N . GLY A 1 199 ? -32.039 -2.279 56.646 1.00 97.88 199 GLY A N 1
ATOM 1616 C CA . GLY A 1 199 ? -33.058 -1.537 57.389 1.00 97.88 199 GLY A CA 1
ATOM 1617 C C . GLY A 1 199 ? -34.347 -2.335 57.624 1.00 97.88 199 GLY A C 1
ATOM 1618 O O . GLY A 1 199 ? -34.939 -2.241 58.700 1.00 97.88 199 GLY A O 1
ATOM 1619 N N . ILE A 1 200 ? -34.786 -3.133 56.648 1.00 98.06 200 ILE A N 1
ATOM 1620 C CA . ILE A 1 200 ? -35.946 -4.028 56.786 1.00 98.06 200 ILE A CA 1
ATOM 1621 C C . ILE A 1 200 ? -35.653 -5.139 57.799 1.00 98.06 200 ILE A C 1
ATOM 1623 O O . ILE A 1 200 ? -36.477 -5.373 58.683 1.00 98.06 200 ILE A O 1
ATOM 1627 N N . LEU A 1 201 ? -34.479 -5.774 57.724 1.00 98.25 201 LEU A N 1
ATOM 1628 C CA . LEU A 1 201 ? -34.058 -6.804 58.679 1.00 98.25 201 LEU A CA 1
ATOM 1629 C C . LEU A 1 201 ? -34.062 -6.270 60.116 1.00 98.25 201 LEU A C 1
ATOM 1631 O O . LEU A 1 201 ? -34.664 -6.885 60.992 1.00 98.25 201 LEU A O 1
ATOM 1635 N N . ALA A 1 202 ? -33.519 -5.071 60.345 1.00 98.19 202 ALA A N 1
ATOM 1636 C CA . ALA A 1 202 ? -33.547 -4.438 61.663 1.00 98.19 202 ALA A CA 1
ATOM 1637 C C . ALA A 1 202 ? -34.982 -4.182 62.175 1.00 98.19 202 ALA A C 1
ATOM 1639 O O . ALA A 1 202 ? -35.274 -4.359 63.359 1.00 98.19 202 ALA A O 1
ATOM 1640 N N . LYS A 1 203 ? -35.916 -3.775 61.301 1.00 98.38 203 LYS A N 1
ATOM 1641 C CA . LYS A 1 203 ? -37.338 -3.627 61.672 1.00 98.38 203 LYS A CA 1
ATOM 1642 C C . LYS A 1 203 ? -37.966 -4.971 62.041 1.00 98.38 203 LYS A C 1
ATOM 1644 O O . LYS A 1 203 ? -38.714 -5.034 63.013 1.00 98.38 203 LYS A O 1
ATOM 1649 N N . TYR A 1 204 ? -37.657 -6.022 61.287 1.00 98.06 204 TYR A N 1
ATOM 1650 C CA . TYR A 1 204 ? -38.154 -7.371 61.541 1.00 98.06 204 TYR A CA 1
ATOM 1651 C C . TYR A 1 204 ? -37.642 -7.931 62.875 1.00 98.06 204 TYR A C 1
ATOM 1653 O O . TYR A 1 204 ? -38.426 -8.457 63.663 1.00 98.06 204 TYR A O 1
ATOM 1661 N N . GLU A 1 205 ? -36.355 -7.757 63.179 1.00 97.75 205 GLU A N 1
ATOM 1662 C CA . GLU A 1 205 ? -35.767 -8.140 64.468 1.00 97.75 205 GLU A CA 1
ATOM 1663 C C . GLU A 1 205 ? -36.427 -7.394 65.635 1.00 97.75 205 GLU A C 1
ATOM 1665 O O . GLU A 1 205 ? -36.818 -8.011 66.627 1.00 97.75 205 GLU A O 1
ATOM 1670 N N . ASN A 1 206 ? -36.639 -6.081 65.495 1.00 97.94 206 ASN A N 1
ATOM 1671 C CA . ASN A 1 206 ? -37.344 -5.275 66.495 1.00 97.94 206 ASN A CA 1
ATOM 1672 C C . ASN A 1 206 ? -38.789 -5.745 66.711 1.00 97.94 206 ASN A C 1
ATOM 1674 O O . ASN A 1 206 ? -39.244 -5.841 67.853 1.00 97.94 206 ASN A O 1
ATOM 1678 N N . LEU A 1 207 ? -39.511 -6.054 65.629 1.00 97.88 207 LEU A N 1
ATOM 1679 C CA . LEU A 1 207 ? -40.874 -6.580 65.698 1.00 97.88 207 LEU A CA 1
ATOM 1680 C C . LEU A 1 207 ? -40.905 -7.958 66.371 1.00 97.88 207 LEU A C 1
ATOM 1682 O O . LEU A 1 207 ? -41.743 -8.198 67.238 1.00 97.88 207 LEU A O 1
ATOM 1686 N N . THR A 1 208 ? -39.957 -8.830 66.030 1.00 96.88 208 THR A N 1
ATOM 1687 C CA . THR A 1 208 ? -39.797 -10.158 66.637 1.00 96.88 208 THR A CA 1
ATOM 1688 C C . THR A 1 208 ? -39.529 -10.040 68.138 1.00 96.88 208 THR A C 1
ATOM 1690 O O . THR A 1 208 ? -40.178 -10.711 68.941 1.00 96.88 208 THR A O 1
ATOM 1693 N N . ALA A 1 209 ? -38.640 -9.132 68.547 1.00 96.69 209 ALA A N 1
ATOM 1694 C CA . ALA A 1 209 ? -38.364 -8.861 69.954 1.00 96.69 209 ALA A CA 1
ATOM 1695 C C . ALA A 1 209 ? -39.594 -8.300 70.693 1.00 96.69 209 ALA A C 1
ATOM 1697 O O . ALA A 1 209 ? -39.871 -8.689 71.829 1.00 96.69 209 ALA A O 1
ATOM 1698 N N . ALA A 1 210 ? -40.362 -7.408 70.060 1.00 97.06 210 ALA A N 1
ATOM 1699 C CA . ALA A 1 210 ? -41.610 -6.891 70.621 1.00 97.06 210 ALA A CA 1
ATOM 1700 C C . ALA A 1 210 ? -42.665 -7.998 70.792 1.00 97.06 210 ALA A C 1
ATOM 1702 O O . ALA A 1 210 ? -43.296 -8.087 71.846 1.00 97.06 210 ALA A O 1
ATOM 1703 N N . HIS A 1 211 ? -42.807 -8.876 69.797 1.00 95.19 211 HIS A N 1
ATOM 1704 C CA . HIS A 1 211 ? -43.692 -10.036 69.855 1.00 95.19 211 HIS A CA 1
ATOM 1705 C C . HIS A 1 211 ? -43.311 -10.987 71.001 1.00 95.19 211 HIS A C 1
ATOM 1707 O O . HIS A 1 211 ? -44.164 -11.360 71.804 1.00 95.19 211 HIS A O 1
ATOM 1713 N N . GLN A 1 212 ? -42.023 -11.305 71.160 1.00 95.56 212 GLN A N 1
ATOM 1714 C CA . GLN A 1 212 ? -41.536 -12.130 72.273 1.00 95.56 212 GLN A CA 1
ATOM 1715 C C . GLN A 1 212 ? -41.841 -11.507 73.645 1.00 95.56 212 GLN A C 1
ATOM 1717 O O . GLN A 1 212 ? -42.263 -12.210 74.564 1.00 95.56 212 GLN A O 1
ATOM 1722 N N . ARG A 1 213 ? -41.684 -10.184 73.794 1.00 95.81 213 ARG A N 1
ATOM 1723 C CA . ARG A 1 213 ? -42.054 -9.471 75.032 1.00 95.81 213 ARG A CA 1
ATOM 1724 C C . ARG A 1 213 ? -43.550 -9.575 75.333 1.00 95.81 213 ARG A C 1
ATOM 1726 O O . ARG A 1 213 ? -43.913 -9.772 76.489 1.00 95.81 213 ARG A O 1
ATOM 1733 N N . LEU A 1 214 ? -44.406 -9.464 74.314 1.00 95.31 214 LEU A N 1
ATOM 1734 C CA . LEU A 1 214 ? -45.854 -9.636 74.465 1.00 95.31 214 LEU A CA 1
ATOM 1735 C C . LEU A 1 214 ? -46.214 -11.054 74.919 1.00 95.31 214 LEU A C 1
ATOM 1737 O O . LEU A 1 214 ? -47.012 -11.198 75.842 1.00 95.31 214 LEU A O 1
ATOM 1741 N N . LEU A 1 215 ? -45.598 -12.087 74.335 1.00 90.69 215 LEU A N 1
ATOM 1742 C CA . LEU A 1 215 ? -45.821 -13.478 74.746 1.00 90.69 215 LEU A CA 1
ATOM 1743 C C . LEU A 1 215 ? -45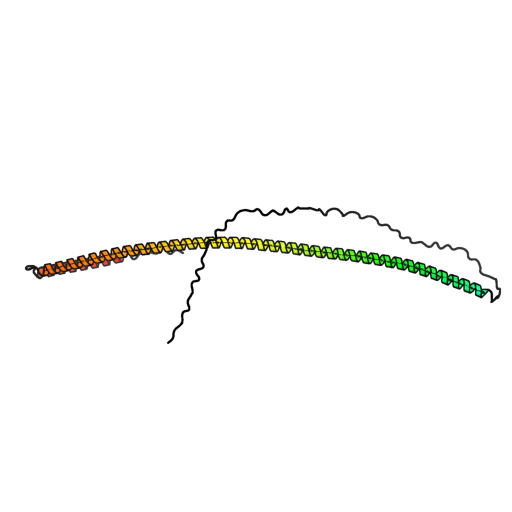.463 -13.709 76.221 1.00 90.69 215 LEU A C 1
ATOM 1745 O O . LEU A 1 215 ? -46.234 -14.332 76.949 1.00 90.69 215 LEU A O 1
ATOM 1749 N N . LEU A 1 216 ? -44.330 -13.168 76.683 1.00 91.88 216 LEU A N 1
ATOM 1750 C CA . LEU A 1 216 ? -43.935 -13.249 78.095 1.00 91.88 216 LEU A CA 1
ATOM 1751 C C . LEU A 1 216 ? -44.921 -12.510 79.009 1.00 91.88 216 LEU A C 1
ATOM 1753 O O . LEU A 1 216 ? -45.320 -13.043 80.040 1.00 91.88 216 LEU A O 1
ATOM 1757 N N . TYR A 1 217 ? -45.369 -11.318 78.610 1.00 92.00 217 TYR A N 1
ATOM 1758 C CA . TYR A 1 217 ? -46.356 -10.551 79.372 1.00 92.00 217 TYR A CA 1
ATOM 1759 C C . TYR A 1 217 ? -47.699 -11.282 79.511 1.00 92.00 217 TYR A C 1
ATOM 1761 O O . TYR A 1 217 ? -48.291 -11.281 80.588 1.00 92.00 217 TYR A O 1
ATOM 1769 N N . VAL A 1 218 ? -48.186 -11.909 78.434 1.00 88.12 218 VAL A N 1
ATOM 1770 C CA . VAL A 1 218 ? -49.428 -12.699 78.462 1.00 88.12 218 VAL A CA 1
ATOM 1771 C C . VAL A 1 218 ? -49.274 -13.919 79.369 1.00 88.12 218 VAL A C 1
ATOM 1773 O O . VAL A 1 218 ? -50.171 -14.195 80.162 1.00 88.12 218 VAL A O 1
ATOM 1776 N N . ARG A 1 219 ? -48.130 -14.611 79.300 1.00 86.19 219 ARG A N 1
ATOM 1777 C CA . ARG A 1 219 ? -47.839 -15.786 80.133 1.00 86.19 219 ARG A CA 1
ATOM 1778 C C . ARG A 1 219 ? -47.849 -15.469 81.630 1.00 86.19 219 ARG A C 1
ATOM 1780 O O . ARG A 1 219 ? -48.353 -16.265 82.413 1.00 86.19 219 ARG A O 1
ATOM 1787 N N . ASP A 1 220 ? -47.307 -14.321 82.023 1.00 85.62 220 ASP A N 1
ATOM 1788 C CA . ASP A 1 220 ? -47.118 -13.973 83.434 1.00 85.62 220 ASP A CA 1
ATOM 1789 C C . ASP A 1 220 ? -48.354 -13.263 84.050 1.00 85.62 220 ASP A C 1
ATOM 1791 O O . ASP A 1 220 ? -48.335 -12.870 85.219 1.00 85.62 220 ASP A O 1
ATOM 1795 N N . LYS A 1 221 ? -49.455 -13.094 83.294 1.00 82.69 221 LYS A N 1
ATOM 1796 C CA . LYS A 1 221 ? -50.668 -12.390 83.746 1.00 82.69 221 LYS A CA 1
ATOM 1797 C C . LYS A 1 221 ? -51.583 -13.317 84.578 1.00 82.69 221 LYS A C 1
ATOM 1799 O O . LYS A 1 221 ? -52.135 -14.276 84.035 1.00 82.69 221 LYS A O 1
ATOM 1804 N N . PRO A 1 222 ? -51.815 -13.042 85.878 1.00 65.62 222 PRO A N 1
ATOM 1805 C CA . PRO A 1 222 ? -52.629 -13.908 86.730 1.00 65.62 222 PRO A CA 1
ATOM 1806 C C . PRO A 1 222 ? -54.105 -13.866 86.303 1.00 65.62 222 PRO A C 1
ATOM 1808 O O . PRO A 1 222 ? -54.719 -12.801 86.278 1.00 65.62 222 PRO A O 1
ATOM 1811 N N . GLY A 1 223 ? -54.662 -15.030 85.952 1.00 71.44 223 GLY A N 1
ATOM 1812 C CA . GLY A 1 223 ? -56.058 -15.198 85.518 1.00 71.44 223 GLY A CA 1
ATOM 1813 C C . GLY A 1 223 ? -56.248 -15.611 84.052 1.00 71.44 223 GLY A C 1
ATOM 1814 O O . GLY A 1 223 ? -57.362 -15.960 83.674 1.00 71.44 223 GLY A O 1
ATOM 1815 N N . PHE A 1 224 ? -55.190 -15.630 83.234 1.00 65.81 224 PHE A N 1
ATOM 1816 C CA . PHE A 1 224 ? -55.225 -16.270 81.914 1.00 65.81 224 PHE A CA 1
ATOM 1817 C C . PHE A 1 224 ? -55.022 -17.783 82.093 1.00 65.81 224 PHE A C 1
ATOM 1819 O O . PHE A 1 224 ? -53.918 -18.231 82.399 1.00 65.81 224 PHE A O 1
ATOM 1826 N N . SER A 1 225 ? -56.093 -18.578 81.992 1.00 68.19 225 SER A N 1
ATOM 1827 C CA . SER A 1 225 ? -55.999 -20.032 82.170 1.00 68.19 225 SER A CA 1
ATOM 1828 C C . SER A 1 225 ? -55.261 -20.685 80.996 1.00 68.19 225 SER A C 1
ATOM 1830 O O . SER A 1 225 ? -55.305 -20.218 79.856 1.00 68.19 225 SER A O 1
ATOM 1832 N N . HIS A 1 226 ? -54.586 -21.799 81.282 1.00 67.06 226 HIS A N 1
ATOM 1833 C CA . HIS A 1 226 ? -53.813 -22.574 80.308 1.00 67.06 226 HIS A CA 1
ATOM 1834 C C . HIS A 1 226 ? -54.659 -23.039 79.102 1.00 67.06 226 HIS A C 1
ATOM 1836 O O . HIS A 1 226 ? -54.122 -23.231 78.013 1.00 67.06 226 HIS A O 1
ATOM 1842 N N . GLU A 1 227 ? -55.978 -23.157 79.286 1.00 71.06 227 GLU A N 1
ATOM 1843 C CA . GLU A 1 227 ? -56.958 -23.539 78.262 1.00 71.06 227 GLU A CA 1
ATOM 1844 C C . GLU A 1 227 ? -57.108 -22.487 77.158 1.00 71.06 227 GLU A C 1
ATOM 1846 O O . GLU A 1 227 ? -57.143 -22.845 75.984 1.00 71.06 227 GLU A O 1
ATOM 1851 N N . VAL A 1 228 ? -57.117 -21.192 77.499 1.00 73.81 228 VAL A N 1
ATOM 1852 C CA . VAL A 1 228 ? -57.214 -20.114 76.495 1.00 73.81 228 VAL A CA 1
ATOM 1853 C C . VAL A 1 228 ? -55.950 -20.060 75.634 1.00 73.81 228 VAL A C 1
ATOM 1855 O O . VAL A 1 228 ? -56.019 -19.798 74.436 1.00 73.81 228 VAL A O 1
ATOM 1858 N N . MET A 1 229 ? -54.789 -20.355 76.226 1.00 73.88 229 MET A N 1
ATOM 1859 C CA . MET A 1 229 ? -53.522 -20.390 75.494 1.00 73.88 229 MET A CA 1
ATOM 1860 C C . MET A 1 229 ? -53.438 -21.592 74.540 1.00 73.88 229 MET A C 1
ATOM 1862 O O . MET A 1 229 ? -52.884 -21.456 73.453 1.00 73.88 229 MET A O 1
ATOM 1866 N N . ASN A 1 230 ? -54.007 -22.744 74.919 1.00 77.12 230 ASN A N 1
ATOM 1867 C CA . ASN A 1 230 ? -54.074 -23.919 74.045 1.00 77.12 230 ASN A CA 1
ATOM 1868 C C . ASN A 1 230 ? -55.046 -23.695 72.876 1.00 77.12 230 ASN A C 1
ATOM 1870 O O . ASN A 1 230 ? -54.671 -23.964 71.743 1.00 77.12 230 ASN A O 1
ATOM 1874 N N . ALA A 1 231 ? -56.218 -23.094 73.120 1.00 76.25 231 ALA A N 1
ATOM 1875 C CA . ALA A 1 231 ? -57.158 -22.748 72.048 1.00 76.25 231 ALA A CA 1
ATOM 1876 C C . ALA A 1 231 ? -56.549 -21.766 71.027 1.00 76.25 231 ALA A C 1
ATOM 1878 O O . ALA A 1 231 ? -56.662 -21.968 69.824 1.00 76.25 231 ALA A O 1
ATOM 1879 N N . MET A 1 232 ? -55.820 -20.742 71.494 1.00 78.06 232 MET A N 1
ATOM 1880 C CA . MET A 1 232 ? -55.103 -19.823 70.597 1.00 78.06 232 MET A CA 1
ATOM 1881 C C . MET A 1 232 ? -53.978 -20.498 69.810 1.00 78.06 232 MET A C 1
ATOM 1883 O O . MET A 1 232 ? -53.640 -20.036 68.723 1.00 78.06 232 MET A O 1
ATOM 1887 N N . LYS A 1 233 ? -53.357 -21.546 70.359 1.00 81.25 233 LYS A N 1
ATOM 1888 C CA . LYS A 1 233 ? -52.302 -22.284 69.666 1.00 81.25 233 LYS A CA 1
ATOM 1889 C C . LYS A 1 233 ? -52.879 -23.121 68.527 1.00 81.25 233 LYS A C 1
ATOM 1891 O O . LYS A 1 233 ? -52.337 -23.062 67.429 1.00 81.25 233 LYS A O 1
ATOM 1896 N N . ASP A 1 234 ? -54.000 -23.792 68.774 1.00 80.75 234 ASP A N 1
ATOM 1897 C CA . ASP A 1 234 ? -54.706 -24.581 67.763 1.00 80.75 234 ASP A CA 1
ATOM 1898 C C . ASP A 1 234 ? -55.191 -23.695 66.595 1.00 80.75 234 ASP A C 1
ATOM 1900 O O . ASP A 1 234 ? -55.010 -24.059 65.432 1.00 80.75 234 ASP A O 1
ATOM 1904 N N . ASP A 1 235 ? -55.701 -22.488 66.878 1.00 81.38 235 ASP A N 1
ATOM 1905 C CA . ASP A 1 235 ? -56.080 -21.513 65.842 1.00 81.38 235 ASP A CA 1
ATOM 1906 C C . ASP A 1 235 ? -54.870 -21.033 65.018 1.00 81.38 235 ASP A C 1
ATOM 1908 O O . ASP A 1 235 ? -54.956 -20.867 63.800 1.00 81.38 235 ASP A O 1
ATOM 1912 N N . ASN A 1 236 ? -53.717 -20.821 65.660 1.00 77.81 236 ASN A N 1
ATOM 1913 C CA . ASN A 1 236 ? -52.502 -20.381 64.969 1.00 77.81 236 ASN A CA 1
ATOM 1914 C C . ASN A 1 236 ? -51.918 -21.484 64.075 1.00 77.81 236 ASN A C 1
ATOM 1916 O O . ASN A 1 236 ? -51.462 -21.198 62.968 1.00 77.81 236 ASN A O 1
ATOM 1920 N N . ASP A 1 237 ? -51.950 -22.736 64.536 1.00 83.88 237 ASP A N 1
ATOM 1921 C CA . ASP A 1 237 ? -51.519 -23.892 63.748 1.00 83.88 237 ASP A CA 1
ATOM 1922 C C . ASP A 1 237 ? -52.457 -24.107 62.542 1.00 83.88 237 ASP A C 1
ATOM 1924 O O . ASP A 1 237 ? -51.984 -24.402 61.441 1.00 83.88 237 ASP A O 1
ATOM 1928 N N . ALA A 1 238 ? -53.764 -23.857 62.700 1.00 84.38 238 ALA A N 1
ATOM 1929 C CA . ALA A 1 238 ? -54.728 -23.880 61.598 1.00 84.38 238 ALA A CA 1
ATOM 1930 C C . ALA A 1 238 ? -54.451 -22.787 60.546 1.00 84.38 238 ALA A C 1
ATOM 1932 O O . ALA A 1 238 ? -54.413 -23.080 59.350 1.00 84.38 238 ALA A O 1
ATOM 1933 N N . VAL A 1 239 ? -54.179 -21.546 60.969 1.00 83.88 239 VAL A N 1
ATOM 1934 C CA . VAL A 1 239 ? -53.804 -20.453 60.046 1.00 83.88 239 VAL A CA 1
ATOM 1935 C C . VAL A 1 239 ? -52.454 -20.732 59.371 1.00 83.88 239 VAL A C 1
ATOM 1937 O O . VAL A 1 239 ? -52.279 -20.447 58.185 1.00 83.88 239 VAL A O 1
ATOM 1940 N N . GLY A 1 240 ? -51.498 -21.317 60.099 1.00 82.75 240 GLY A N 1
ATOM 1941 C CA . GLY A 1 240 ? -50.209 -21.742 59.554 1.00 82.75 240 GLY A CA 1
ATOM 1942 C C . GLY A 1 240 ? -50.352 -22.796 58.453 1.00 82.75 240 GLY A C 1
ATOM 1943 O O . GLY A 1 240 ? -49.686 -22.693 57.420 1.00 82.75 240 GLY A O 1
ATOM 1944 N N . ALA A 1 241 ? -51.253 -23.764 58.635 1.00 81.50 241 ALA A N 1
ATOM 1945 C CA . ALA A 1 241 ? -51.581 -24.757 57.616 1.00 81.50 241 ALA A CA 1
ATOM 1946 C C . ALA A 1 241 ? -52.227 -24.118 56.372 1.00 81.50 241 ALA A C 1
ATOM 1948 O O . ALA A 1 241 ? -51.805 -24.409 55.253 1.00 81.50 241 ALA A O 1
ATOM 1949 N N . GLU A 1 242 ? -53.166 -23.184 56.552 1.00 83.19 242 GLU A N 1
ATOM 1950 C CA . GLU A 1 242 ? -53.851 -22.505 55.440 1.00 83.19 242 GLU A CA 1
ATOM 1951 C C . GLU A 1 242 ? -52.893 -21.629 54.602 1.00 83.19 242 GLU A C 1
ATOM 1953 O O . GLU A 1 242 ? -52.986 -21.561 53.373 1.00 83.19 242 GLU A O 1
ATOM 1958 N N . LEU A 1 243 ? -51.922 -20.971 55.248 1.00 80.25 243 LEU A N 1
ATOM 1959 C CA . LEU A 1 243 ? -50.879 -20.195 54.563 1.00 80.25 243 LEU A CA 1
ATOM 1960 C C . LEU A 1 243 ? -49.893 -21.082 53.790 1.00 80.25 243 LEU A C 1
ATOM 1962 O O . LEU A 1 243 ? -49.452 -20.704 52.701 1.00 80.25 243 LEU A O 1
ATOM 1966 N N . ALA A 1 244 ? -49.539 -22.248 54.334 1.00 78.88 244 ALA A N 1
ATOM 1967 C CA . ALA A 1 244 ? -48.687 -23.214 53.644 1.00 78.88 244 ALA A CA 1
ATOM 1968 C C . ALA A 1 244 ? -49.381 -23.796 52.399 1.00 78.88 244 ALA A C 1
ATOM 1970 O O . ALA A 1 244 ? -48.734 -23.976 51.367 1.00 78.88 244 ALA A O 1
ATOM 1971 N N . GLU A 1 245 ? -50.694 -24.023 52.473 1.00 83.12 245 GLU A N 1
ATOM 1972 C CA . GLU A 1 245 ? -51.509 -24.492 51.349 1.00 83.12 245 GLU A CA 1
ATOM 1973 C C . GLU A 1 245 ? -51.584 -23.438 50.225 1.00 83.12 245 GLU A C 1
ATOM 1975 O O . GLU A 1 245 ? -51.238 -23.738 49.081 1.00 83.12 245 GLU A O 1
ATOM 1980 N N . LYS A 1 246 ? -51.860 -22.165 50.551 1.00 79.94 246 LYS A N 1
ATOM 1981 C CA . LYS A 1 246 ? -51.891 -21.058 49.565 1.00 79.94 246 LYS A CA 1
ATOM 1982 C C . LYS A 1 246 ? -50.549 -20.783 48.873 1.00 79.94 246 LYS A C 1
ATOM 1984 O O . LYS A 1 246 ? -50.514 -20.407 47.698 1.00 79.94 246 LYS A O 1
ATOM 1989 N N . ASN A 1 247 ? -49.428 -20.963 49.573 1.00 73.44 247 ASN A N 1
ATOM 1990 C CA . ASN A 1 247 ? -48.098 -20.809 48.970 1.00 73.44 247 ASN A CA 1
ATOM 1991 C C . ASN A 1 247 ? -47.742 -21.963 48.016 1.00 73.44 247 ASN A C 1
ATOM 1993 O O . ASN A 1 247 ? -46.987 -21.753 47.067 1.00 73.44 247 ASN A O 1
ATOM 1997 N N . ASN A 1 248 ? -48.297 -23.161 48.222 1.00 73.69 248 ASN A N 1
ATOM 1998 C CA . ASN A 1 248 ? -48.139 -24.275 47.283 1.00 73.69 248 ASN A CA 1
ATOM 1999 C C . ASN A 1 248 ? -48.999 -24.100 46.021 1.00 73.69 248 ASN A C 1
ATOM 2001 O O . ASN A 1 248 ? -48.543 -24.449 44.935 1.00 73.69 248 ASN A O 1
ATOM 2005 N N . GLU A 1 249 ? -50.198 -23.521 46.135 1.00 68.50 249 GLU A N 1
ATOM 2006 C CA . GLU A 1 249 ? -51.070 -23.258 44.978 1.00 68.50 249 GLU A CA 1
ATOM 2007 C C . GLU A 1 249 ? -50.515 -22.156 44.058 1.00 68.50 249 GLU A C 1
ATOM 2009 O O . GLU A 1 249 ? -50.556 -22.276 42.835 1.00 68.50 249 GLU A O 1
ATOM 2014 N N . THR A 1 250 ? -49.913 -21.104 44.621 1.00 62.25 250 THR A N 1
ATOM 2015 C CA . THR A 1 250 ? -49.346 -19.987 43.837 1.00 62.25 250 THR A CA 1
ATOM 2016 C C . THR A 1 250 ? -47.994 -20.305 43.184 1.00 62.25 250 THR A C 1
ATOM 2018 O O . THR A 1 250 ? -47.613 -19.660 42.206 1.00 62.25 250 THR A O 1
ATOM 2021 N N . GLY A 1 251 ? -47.281 -21.332 43.658 1.00 57.44 251 GLY A N 1
ATOM 2022 C CA . GLY A 1 251 ? -46.017 -21.798 43.077 1.00 57.44 251 GLY A CA 1
ATOM 2023 C C . GLY A 1 251 ? -46.148 -22.617 41.784 1.00 57.44 251 GLY A C 1
ATOM 2024 O O . GLY A 1 251 ? -45.137 -22.854 41.122 1.00 57.44 251 GLY A O 1
ATOM 2025 N N . GLN A 1 252 ? -47.357 -23.047 41.394 1.00 54.56 252 GLN A N 1
ATOM 2026 C CA . GLN A 1 252 ? -47.566 -23.884 40.201 1.00 54.56 252 GLN A CA 1
ATOM 2027 C C . GLN A 1 252 ? -47.876 -23.114 38.904 1.00 54.56 252 GLN A C 1
ATOM 2029 O O . GLN A 1 252 ? -47.785 -23.710 37.831 1.00 54.56 252 GLN A O 1
ATOM 2034 N N . GLU A 1 253 ? -48.167 -21.809 38.942 1.00 55.25 253 GLU A N 1
ATOM 2035 C CA . GLU A 1 253 ? -48.543 -21.052 37.730 1.00 55.25 253 GLU A CA 1
ATOM 2036 C C . GLU A 1 253 ? -47.389 -20.298 37.036 1.00 55.25 253 GLU A C 1
ATOM 2038 O O . GLU A 1 253 ? -47.545 -19.865 35.896 1.00 55.25 253 GLU A O 1
ATOM 2043 N N . SER A 1 254 ? -46.194 -20.181 37.630 1.00 55.25 254 SER A N 1
ATOM 2044 C CA . SER A 1 254 ? -45.088 -19.404 37.028 1.00 55.25 254 SER A CA 1
ATOM 2045 C C . SER A 1 254 ? -44.126 -20.212 36.137 1.00 55.25 254 SER A C 1
ATOM 2047 O O . SER A 1 254 ? -43.048 -19.727 35.795 1.00 55.25 254 SER A O 1
ATOM 2049 N N . GLY A 1 255 ? -44.479 -21.447 35.766 1.00 54.00 255 GLY A N 1
ATOM 2050 C CA . GLY A 1 255 ? -43.606 -22.392 35.054 1.00 54.00 255 GLY A CA 1
ATOM 2051 C C . GLY A 1 255 ? -43.754 -22.454 33.529 1.00 54.00 255 GLY A C 1
ATOM 2052 O O . GLY A 1 255 ? -43.293 -23.428 32.940 1.00 54.00 255 GLY A O 1
ATOM 2053 N N . ASN A 1 256 ? -44.403 -21.484 32.874 1.00 53.53 256 ASN A N 1
ATOM 2054 C CA . ASN A 1 256 ? -44.605 -21.522 31.418 1.00 53.53 256 ASN A CA 1
ATOM 2055 C C . ASN A 1 256 ? -44.354 -20.167 30.733 1.00 53.53 256 ASN A C 1
ATOM 2057 O O . ASN A 1 256 ? -45.240 -19.605 30.094 1.00 53.53 256 ASN A O 1
ATOM 2061 N N . SER A 1 257 ? -43.139 -19.627 30.848 1.00 53.12 257 SER A N 1
ATOM 2062 C CA . SER A 1 257 ? -42.641 -18.616 29.909 1.00 53.12 257 SER A CA 1
ATOM 2063 C C . SER A 1 257 ? -41.677 -19.283 28.930 1.00 53.12 257 SER A C 1
ATOM 2065 O O . SER A 1 257 ? -40.492 -19.479 29.193 1.00 53.12 257 SER A O 1
ATOM 2067 N N . GLY A 1 258 ? -42.229 -19.682 27.784 1.00 52.19 258 GLY A N 1
ATOM 2068 C CA . GLY A 1 258 ? -41.458 -20.140 26.638 1.00 52.19 258 GLY A CA 1
ATOM 2069 C C . GLY A 1 258 ? -40.446 -19.078 26.211 1.00 52.19 258 GLY A C 1
ATOM 2070 O O . GLY A 1 258 ? -40.808 -17.940 25.914 1.00 52.19 258 GLY A O 1
ATOM 2071 N N . ALA A 1 259 ? -39.175 -19.465 26.181 1.00 55.19 259 ALA A N 1
ATOM 2072 C CA . ALA A 1 259 ? -38.131 -18.702 25.518 1.00 55.19 259 ALA A CA 1
ATOM 2073 C C . ALA A 1 259 ? -38.333 -18.807 23.992 1.00 55.19 259 ALA A C 1
ATOM 2075 O O . ALA A 1 259 ? -38.423 -19.929 23.482 1.00 55.19 259 ALA A O 1
ATOM 2076 N N . PRO A 1 260 ? -38.408 -17.693 23.243 1.00 61.31 260 PRO A N 1
ATOM 2077 C CA . PRO A 1 260 ? -38.359 -17.755 21.792 1.00 61.31 260 PRO A CA 1
ATOM 2078 C C . PRO A 1 260 ? -36.926 -18.092 21.366 1.00 61.31 260 PRO A C 1
ATOM 2080 O O . PRO A 1 260 ? -35.966 -17.436 21.768 1.00 61.31 260 PRO A O 1
ATOM 2083 N N . ALA A 1 261 ? -36.789 -19.151 20.572 1.00 59.25 261 ALA A N 1
ATOM 2084 C CA . ALA A 1 261 ? -35.556 -19.480 19.878 1.00 59.25 261 ALA A CA 1
ATOM 2085 C C . ALA A 1 261 ? -35.366 -18.489 18.721 1.00 59.25 261 ALA A C 1
ATOM 2087 O O . ALA A 1 261 ? -36.140 -18.514 17.765 1.00 59.25 261 ALA A O 1
ATOM 2088 N N . GLU A 1 262 ? -34.351 -17.632 18.801 1.00 56.06 262 GLU A N 1
ATOM 2089 C CA . GLU A 1 262 ? -33.874 -16.862 17.651 1.00 56.06 262 GLU A CA 1
ATOM 2090 C C . GLU A 1 262 ? -32.660 -17.561 17.030 1.00 56.06 262 GLU A C 1
ATOM 2092 O O . GLU A 1 262 ? -31.730 -17.979 17.725 1.00 56.06 262 GLU A O 1
ATOM 2097 N N . SER A 1 263 ? -32.774 -17.751 15.713 1.00 59.22 263 SER A N 1
ATOM 2098 C CA . SER A 1 263 ? -31.800 -18.328 14.780 1.00 59.22 263 SER A CA 1
ATOM 2099 C C . SER A 1 263 ? -30.925 -17.250 14.156 1.00 59.22 263 SER A C 1
ATOM 2101 O O . SER A 1 263 ? -31.427 -16.114 14.012 1.00 59.22 263 SER A O 1
#

Secondary structure (DSSP, 8-state):
--------------------------PPPP-----------------------------------------------TTTHHHHHHHHHHHHHHHHHHHHHHHHHHHHHHHHHHHHHHHHHHHHHHHHHHHHHHHHHHHHHHHHHHHHHHHHHHHHHHHHHHHHHHHHHHHHHHHHHHHHHHHHHHHHHHHHHHHHHHHHHHHHHHHHHHHHHHHHHHHTSTT--HHHHHHHHHHHHHHHHHHHHHHHHHTTSS---PPP---

Foldseek 3Di:
DDDDDDDDDDDPPDDPPDDPDDDDDDDDDDDDDDPDDDDPPDDDDDDDDDDDDDPPPDDDDDDDDDDDDDDDDDDDDPPVVVVVVVVVVVVVVVVVVVVVVVVVVVVVVVVVVVVVVVVVVVVVVVVVVVVVVVVVVVVVVVVVVVVVVVVVVVVVVVVVVVVVVVVVVVVVVVVVVVVVVVVVVVVVVVVVVVVVVVVVVVVVVVVVVVVVVVVVVLVVDPPPDPVVVVVVVVVVVVVVVVVVVVVVVVVPPPPDDDDDDDD